Protein AF-A0A7S4KL50-F1 (afdb_monomer)

pLDDT: mean 73.8, std 20.54, range [37.09, 96.19]

Mean predicted aligned error: 11.99 Å

Solvent-accessible surface area (backbone atoms only — not comparable to full-atom values): 11291 Å² total; per-residue (Å²): 140,84,85,82,84,79,82,80,79,82,60,73,79,87,88,62,84,65,70,69,76,80,50,55,72,68,56,52,46,49,53,50,24,32,45,45,50,16,69,29,60,77,88,48,44,59,79,66,46,69,62,84,66,69,63,74,80,66,63,75,88,78,78,95,65,80,81,63,58,73,82,71,91,57,101,67,86,67,78,63,89,82,60,76,70,36,70,36,45,60,69,57,35,50,54,45,32,66,45,70,50,78,79,68,82,80,66,80,84,74,68,69,68,63,54,52,53,53,49,49,55,52,50,52,53,46,52,55,49,34,38,74,70,50,47,31,44,73,72,53,91,54,97,74,52,29,33,33,53,40,70,44,74,67,59,51,49,56,48,25,60,75,71,71,45,73,62,80,58,59,55,67,50,83,90,77,113

Secondary structure (DSSP, 8-state):
---------------SS-GGGGS-HHHHHHHHHHHHHHHS-GGGHHHHH--SSHHHHH--SS-----PSP---S------TT-PPPPEEHHHHHHHHHHHSPPGGGS--S-HHHHHHHHHHHHHHHHHHHHHTTSEEE---SSS-EEEE---HHHHHHHHHHTT--GGGTS--GGG-

Radius of gyration: 17.69 Å; Cα contacts (8 Å, |Δi|>4): 153; chains: 1; bounding box: 47×59×40 Å

Nearest PDB structures (foldseek):
  7tjj-assembly1_E  TM=6.934E-01  e=6.616E-06  Saccharomyces cerevisiae
  7tji-assembly1_E  TM=6.977E-01  e=1.340E-05  Saccharomyces cerevisiae
  3m8e-assembly1_A  TM=5.388E-01  e=5.890E+00  Bacillus thuringiensis serovar israelensis

InterPro domains:
  IPR020796 Origin recognition complex, subunit 5 [PTHR12705] (7-173)
  IPR047088 Origin recognition complex subunit 5, C-terminal [PF14630] (23-171)

Organism: NCBI:txid180227

Sequence (177 aa):
SSSSSSSSSSSLSSSSSPAYRNLPYYSKFLIISAYLAAYNPAKSDSKYFASSYDDAVVATKKNKKRKRPPVAGGKRSYSVHGRNPQPFSIGRLMSIFWSIIPDQSEREGESEEEENLLNCFVLWTQIKTLERLQFLHRANRDSFPLYRCNVDNEFVRNLSQNVGFPLMNYLYREDDQ

Structure (mmCIF, N/CA/C/O backbone):
data_AF-A0A7S4KL50-F1
#
_entry.id   AF-A0A7S4KL50-F1
#
loop_
_atom_site.group_PDB
_atom_site.id
_atom_site.type_symbol
_atom_site.label_atom_id
_atom_site.label_alt_id
_atom_site.label_comp_id
_atom_site.label_asym_id
_atom_site.label_entity_id
_atom_site.label_seq_id
_atom_site.pdbx_PDB_ins_code
_atom_site.Cartn_x
_atom_site.Cartn_y
_atom_site.Cartn_z
_atom_site.occupancy
_atom_site.B_iso_or_equiv
_atom_site.auth_seq_id
_atom_site.auth_comp_id
_atom_site.auth_asym_id
_atom_site.auth_atom_id
_atom_site.pdbx_PDB_model_num
ATOM 1 N N . SER A 1 1 ? 23.844 -31.830 -5.951 1.00 37.09 1 SER A N 1
ATOM 2 C CA . SER A 1 1 ? 23.503 -31.156 -4.682 1.00 37.09 1 SER A CA 1
ATOM 3 C C . SER A 1 1 ? 22.929 -29.793 -5.018 1.00 37.09 1 SER A C 1
ATOM 5 O O . SER A 1 1 ? 23.674 -28.870 -5.311 1.00 37.09 1 SER A O 1
ATOM 7 N N . SER A 1 2 ? 21.601 -29.695 -5.070 1.00 37.38 2 SER A N 1
ATOM 8 C CA . SER A 1 2 ? 20.886 -28.479 -5.473 1.00 37.38 2 SER A CA 1
ATOM 9 C C . SER A 1 2 ? 20.147 -27.952 -4.249 1.00 37.38 2 SER A C 1
ATOM 11 O O . SER A 1 2 ? 19.081 -28.451 -3.902 1.00 37.38 2 SER A O 1
ATOM 13 N N . SER A 1 3 ? 20.767 -27.017 -3.536 1.00 37.66 3 SER A N 1
ATOM 14 C CA . SER A 1 3 ? 20.235 -26.460 -2.293 1.00 37.66 3 SER A CA 1
ATOM 15 C C . SER A 1 3 ? 19.224 -25.357 -2.610 1.00 37.66 3 SER A C 1
ATOM 17 O O . SER A 1 3 ? 19.603 -24.252 -2.989 1.00 37.66 3 SER A O 1
ATOM 19 N N . SER A 1 4 ? 17.934 -25.656 -2.468 1.00 39.22 4 SER A N 1
ATOM 20 C CA . SER A 1 4 ? 16.853 -24.669 -2.514 1.00 39.22 4 SER A CA 1
ATOM 21 C C . SER A 1 4 ? 16.786 -23.930 -1.176 1.00 39.22 4 SER A C 1
ATOM 23 O O . SER A 1 4 ? 16.350 -24.486 -0.172 1.00 39.22 4 SER A O 1
ATOM 25 N N . SER A 1 5 ? 17.242 -22.680 -1.141 1.00 38.25 5 SER A N 1
ATOM 26 C CA . SER A 1 5 ? 17.130 -21.796 0.020 1.00 38.25 5 SER A CA 1
ATOM 27 C C . SER A 1 5 ? 15.724 -21.193 0.098 1.00 38.25 5 SER A C 1
ATOM 29 O O . SER A 1 5 ? 15.390 -20.221 -0.577 1.00 38.25 5 SER A O 1
ATOM 31 N N . SER A 1 6 ? 14.875 -21.787 0.934 1.00 38.31 6 SER A N 1
ATOM 32 C CA . SER A 1 6 ? 13.585 -21.232 1.343 1.00 38.31 6 SER A CA 1
ATOM 33 C C . SER A 1 6 ? 13.800 -20.101 2.353 1.00 38.31 6 SER A C 1
ATOM 35 O O . SER A 1 6 ? 14.086 -20.345 3.525 1.00 38.31 6 SER A O 1
ATOM 37 N N . SER A 1 7 ? 13.681 -18.856 1.893 1.00 40.25 7 SER A N 1
ATOM 38 C CA . SER A 1 7 ? 13.720 -17.659 2.738 1.00 40.25 7 SER A CA 1
ATOM 39 C C . SER A 1 7 ? 12.412 -17.521 3.520 1.00 40.25 7 SER A C 1
ATOM 41 O O . SER A 1 7 ? 11.417 -17.015 3.001 1.00 40.25 7 SER A O 1
ATOM 43 N N . SER A 1 8 ? 12.405 -17.978 4.769 1.00 42.06 8 SER A N 1
ATOM 44 C CA . SER A 1 8 ? 11.303 -17.783 5.712 1.00 42.06 8 SER A CA 1
ATOM 45 C C . SER A 1 8 ? 11.210 -16.302 6.097 1.00 42.06 8 SER A C 1
ATOM 47 O O . SER A 1 8 ? 12.037 -15.807 6.860 1.00 42.06 8 SER A O 1
ATOM 49 N N . SER A 1 9 ? 10.231 -15.569 5.557 1.00 50.44 9 SER A N 1
ATOM 50 C CA . SER A 1 9 ? 9.946 -14.197 5.992 1.00 50.44 9 SER A CA 1
ATOM 51 C C . SER A 1 9 ? 9.223 -14.237 7.337 1.00 50.44 9 SER A C 1
ATOM 53 O O . SER A 1 9 ? 8.061 -14.634 7.408 1.00 50.44 9 SER A O 1
ATOM 55 N N . SER A 1 10 ? 9.912 -13.855 8.409 1.00 53.62 10 SER A N 1
ATOM 56 C CA . SER A 1 10 ? 9.308 -13.672 9.726 1.00 53.62 10 SER A CA 1
ATOM 57 C C . SER A 1 10 ? 8.414 -12.431 9.712 1.00 53.62 10 SER A C 1
ATOM 59 O O . SER A 1 10 ? 8.915 -11.302 9.738 1.00 53.62 10 SER A O 1
ATOM 61 N N . SER A 1 11 ? 7.100 -12.637 9.659 1.00 58.06 11 SER A N 1
ATOM 62 C CA . SER A 1 11 ? 6.138 -11.562 9.882 1.00 58.06 11 SER A CA 1
ATOM 63 C C . SER A 1 11 ? 6.188 -11.076 11.333 1.00 58.06 11 SER A C 1
ATOM 65 O O . SER A 1 11 ? 6.418 -11.849 12.266 1.00 58.06 11 SER A O 1
ATOM 67 N N . LEU A 1 12 ? 5.986 -9.775 11.528 1.00 61.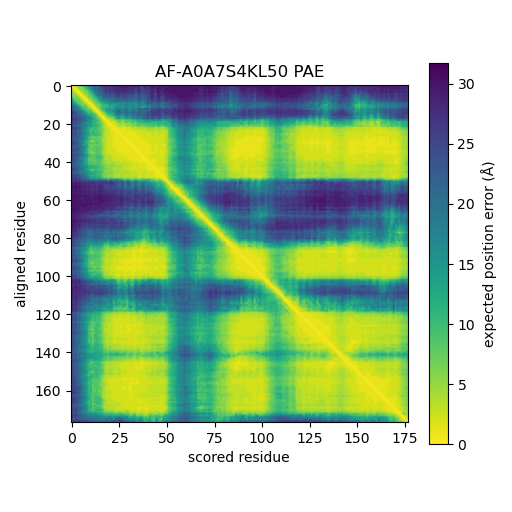16 12 LEU A N 1
ATOM 68 C CA . LEU A 1 12 ? 5.996 -9.137 12.844 1.00 61.16 12 LEU A CA 1
ATOM 69 C C . LEU A 1 12 ? 4.708 -9.468 13.630 1.00 61.16 12 LEU A C 1
ATOM 71 O O . LEU A 1 12 ? 3.715 -8.748 13.534 1.00 61.16 12 LEU A O 1
ATOM 75 N N . SER A 1 13 ? 4.759 -10.524 14.449 1.00 52.88 13 SER A N 1
ATOM 76 C CA . SER A 1 13 ? 3.723 -10.879 15.436 1.00 52.88 13 SER A CA 1
ATOM 77 C C . SER A 1 13 ? 3.761 -9.952 16.665 1.00 52.88 13 SER A C 1
ATOM 79 O O . SER A 1 13 ? 4.826 -9.661 17.209 1.00 52.88 13 SER A O 1
ATOM 81 N N . SER A 1 14 ? 2.589 -9.487 17.114 1.00 46.81 14 SER A N 1
ATOM 82 C CA . SER A 1 14 ? 2.403 -8.415 18.107 1.00 46.81 14 SER A CA 1
ATOM 83 C C . SER A 1 14 ? 2.287 -8.931 19.550 1.00 46.81 14 SER A C 1
ATOM 85 O O . SER A 1 14 ? 1.339 -9.642 19.866 1.00 46.81 14 SER A O 1
ATOM 87 N N . SER A 1 15 ? 3.189 -8.499 20.446 1.00 44.84 15 SER A N 1
ATOM 88 C CA . SER A 1 15 ? 3.088 -8.782 21.898 1.00 44.84 15 SER A CA 1
ATOM 89 C C . SER A 1 15 ? 3.393 -7.590 22.823 1.00 44.84 15 SER A C 1
ATOM 91 O O . SER A 1 15 ? 3.522 -7.758 24.030 1.00 44.84 15 SER A O 1
ATOM 93 N N . SER A 1 16 ? 3.501 -6.365 22.313 1.00 45.22 16 SER A N 1
ATOM 94 C CA . SER A 1 16 ? 3.639 -5.153 23.136 1.00 45.22 16 SER A CA 1
ATOM 95 C C . SER A 1 16 ? 2.859 -4.007 22.496 1.00 45.22 16 SER A C 1
ATOM 97 O O . SER A 1 16 ? 2.532 -4.094 21.310 1.00 45.22 16 SER A O 1
ATOM 99 N N . SER A 1 17 ? 2.484 -2.995 23.299 1.00 53.88 17 SER A N 1
ATOM 100 C CA . SER A 1 17 ? 1.623 -1.855 22.922 1.00 53.88 17 SER A CA 1
ATOM 101 C C . SER A 1 17 ? 1.735 -1.527 21.432 1.00 53.88 17 SER A C 1
ATOM 103 O O . SER A 1 17 ? 2.849 -1.294 20.959 1.00 53.88 17 SER A O 1
ATOM 105 N N . PRO A 1 18 ? 0.629 -1.565 20.672 1.00 64.50 18 PRO A N 1
ATOM 106 C CA . PRO A 1 18 ? 0.726 -1.728 19.239 1.00 64.50 18 PRO A CA 1
ATOM 107 C C . PRO A 1 18 ? 1.536 -0.595 18.617 1.00 64.50 18 PRO A C 1
ATOM 109 O O . PRO A 1 18 ? 1.097 0.559 18.606 1.00 64.50 18 PRO A O 1
ATOM 112 N N . ALA A 1 19 ? 2.709 -0.942 18.077 1.00 72.38 19 ALA A N 1
ATOM 113 C CA . ALA A 1 19 ? 3.660 -0.011 17.470 1.00 72.38 19 ALA A CA 1
ATOM 114 C C . ALA A 1 19 ? 2.997 0.919 16.437 1.00 72.38 19 ALA A C 1
ATOM 116 O O . ALA A 1 19 ? 3.434 2.050 16.236 1.00 72.38 19 ALA A O 1
ATOM 117 N N . TYR A 1 20 ? 1.879 0.479 15.848 1.00 75.69 20 TYR A N 1
ATOM 118 C CA . TYR A 1 20 ? 1.080 1.259 14.917 1.00 75.69 20 TYR A CA 1
ATOM 119 C C . TYR A 1 20 ? 0.472 2.547 15.494 1.00 75.69 20 TYR A C 1
ATOM 121 O O . TYR A 1 20 ? 0.203 3.468 14.725 1.00 75.69 20 TYR A O 1
ATOM 129 N N . ARG A 1 21 ? 0.238 2.658 16.813 1.00 80.19 21 ARG A N 1
ATOM 130 C CA . ARG A 1 21 ? -0.370 3.871 17.401 1.00 80.19 21 ARG A CA 1
ATOM 131 C C . ARG A 1 21 ? 0.533 5.091 17.248 1.00 80.19 21 ARG A C 1
ATOM 133 O O . ARG A 1 21 ? 0.024 6.168 16.948 1.00 80.19 21 ARG A O 1
ATOM 140 N N . ASN A 1 22 ? 1.841 4.885 17.383 1.00 85.31 22 ASN A N 1
ATOM 141 C CA . ASN A 1 22 ? 2.861 5.935 17.367 1.00 85.31 22 ASN A CA 1
ATOM 142 C C . ASN A 1 22 ? 3.342 6.292 15.952 1.00 85.31 22 ASN A C 1
ATOM 144 O O . ASN A 1 22 ? 4.168 7.187 15.795 1.00 85.31 22 ASN A O 1
ATOM 148 N N . LEU A 1 23 ? 2.862 5.594 14.916 1.00 89.31 23 LEU A N 1
ATOM 149 C CA . LEU A 1 23 ? 3.249 5.897 13.540 1.00 89.31 23 LEU A CA 1
ATOM 150 C C . LEU A 1 23 ? 2.648 7.238 13.079 1.00 89.31 23 LEU A C 1
ATOM 152 O O . LEU A 1 23 ? 1.510 7.549 13.438 1.00 89.31 23 LEU A O 1
ATOM 156 N N . PRO A 1 24 ? 3.351 8.009 12.232 1.00 91.06 24 PRO A N 1
ATOM 157 C CA . PRO A 1 24 ? 2.783 9.186 11.582 1.00 91.06 24 PRO A CA 1
ATOM 158 C C . PRO A 1 24 ? 1.563 8.841 10.720 1.00 91.06 24 PRO A C 1
ATOM 160 O O . PRO A 1 24 ? 1.471 7.742 10.171 1.00 91.06 24 PRO A O 1
ATOM 163 N N . TYR A 1 25 ? 0.649 9.798 10.545 1.00 88.69 25 TYR A N 1
ATOM 164 C CA . TYR A 1 25 ? -0.607 9.600 9.810 1.00 88.69 25 TYR A CA 1
ATOM 165 C C . TYR A 1 25 ? -0.400 9.018 8.399 1.00 88.69 25 TYR A C 1
ATOM 167 O O . TYR A 1 25 ? -0.944 7.961 8.084 1.00 88.69 25 TYR A O 1
ATOM 175 N N . TYR A 1 26 ? 0.455 9.634 7.577 1.00 90.88 26 TYR A N 1
ATOM 176 C CA . TYR A 1 26 ? 0.749 9.130 6.229 1.00 90.88 26 TYR A CA 1
ATOM 177 C C . TYR A 1 26 ? 1.454 7.774 6.240 1.00 90.88 26 TYR A C 1
ATOM 179 O O . TYR A 1 26 ? 1.173 6.936 5.389 1.00 90.88 26 TYR A O 1
ATOM 187 N N . SER A 1 27 ? 2.276 7.487 7.251 1.00 93.50 27 SER A N 1
ATOM 188 C CA . SER A 1 27 ? 2.928 6.182 7.382 1.00 93.50 27 SER A CA 1
ATOM 189 C C . SER A 1 27 ? 1.912 5.060 7.609 1.00 93.50 27 SER A C 1
ATOM 191 O O . SER A 1 27 ? 2.065 3.974 7.053 1.00 93.50 27 SER A O 1
ATOM 193 N N . LYS A 1 28 ? 0.826 5.329 8.349 1.00 93.25 28 LYS A N 1
ATOM 194 C CA . LYS A 1 28 ? -0.288 4.381 8.513 1.00 93.25 28 LYS A CA 1
ATOM 195 C C . LYS A 1 28 ? -0.955 4.067 7.170 1.00 93.25 28 LYS A C 1
ATOM 197 O O . LYS A 1 28 ? -1.137 2.899 6.832 1.00 93.25 28 LYS A O 1
ATOM 202 N N . PHE A 1 29 ? -1.260 5.095 6.378 1.00 94.00 29 PHE A N 1
ATOM 203 C CA . PHE A 1 29 ? -1.857 4.926 5.049 1.00 94.00 29 PHE A CA 1
ATOM 204 C C . PHE A 1 29 ? -0.904 4.274 4.041 1.00 94.00 29 PHE A C 1
ATOM 206 O O . PHE A 1 29 ? -1.353 3.467 3.230 1.00 94.00 29 PHE A O 1
ATOM 213 N N . LEU A 1 30 ? 0.403 4.538 4.116 1.00 95.38 30 LEU A N 1
ATOM 214 C CA . LEU A 1 30 ? 1.413 3.859 3.299 1.00 95.38 30 LEU A CA 1
ATOM 215 C C . LEU A 1 30 ? 1.447 2.355 3.582 1.00 95.38 30 LEU A C 1
ATOM 217 O O . LEU A 1 30 ? 1.469 1.563 2.643 1.00 95.38 30 LEU A O 1
ATOM 221 N N . ILE A 1 31 ? 1.386 1.945 4.854 1.00 95.44 31 ILE A N 1
ATOM 222 C CA . ILE A 1 31 ? 1.330 0.522 5.223 1.00 95.44 31 ILE A CA 1
ATOM 223 C C . ILE A 1 31 ? 0.036 -0.125 4.714 1.00 95.44 31 ILE A C 1
ATOM 225 O O . ILE A 1 31 ? 0.083 -1.207 4.132 1.00 95.44 31 ILE A O 1
ATOM 229 N N . ILE A 1 32 ? -1.113 0.537 4.885 1.00 95.31 32 ILE A N 1
ATOM 230 C CA . ILE A 1 32 ? -2.403 0.043 4.373 1.00 95.31 32 ILE A CA 1
ATOM 231 C C . ILE A 1 32 ? -2.353 -0.112 2.845 1.00 95.31 32 ILE A C 1
ATOM 233 O O . ILE A 1 32 ? -2.754 -1.146 2.315 1.00 95.31 32 ILE A O 1
ATOM 237 N N . SER A 1 33 ? -1.812 0.881 2.139 1.00 95.81 33 SER A N 1
ATOM 238 C CA . SER A 1 33 ? -1.668 0.862 0.678 1.00 95.81 33 SER A CA 1
ATOM 239 C C . SER A 1 33 ? -0.743 -0.258 0.215 1.00 95.81 33 SER A C 1
ATOM 241 O O . SER A 1 33 ? -1.054 -0.962 -0.740 1.00 95.81 33 SER A O 1
ATOM 243 N N . ALA A 1 34 ? 0.371 -0.467 0.918 1.00 96.19 34 ALA A N 1
ATOM 244 C CA . ALA A 1 34 ? 1.310 -1.547 0.642 1.00 96.19 34 ALA A CA 1
ATOM 245 C C . ALA A 1 34 ? 0.682 -2.926 0.847 1.00 96.19 34 ALA A C 1
ATOM 247 O O . ALA A 1 34 ? 0.916 -3.834 0.051 1.00 96.19 34 ALA A O 1
ATOM 248 N N . TYR A 1 35 ? -0.140 -3.076 1.886 1.00 95.50 35 TYR A N 1
ATOM 249 C CA . TYR A 1 35 ? -0.897 -4.297 2.117 1.00 95.50 35 TYR A CA 1
ATOM 250 C C . TYR A 1 35 ? -1.869 -4.553 0.958 1.00 95.50 35 TYR A C 1
ATOM 252 O O . TYR A 1 35 ? -1.835 -5.613 0.339 1.00 95.50 35 TYR A O 1
ATOM 260 N N . LEU A 1 36 ? -2.676 -3.557 0.584 1.00 94.50 36 LEU A N 1
ATOM 261 C CA . LEU A 1 36 ? -3.589 -3.665 -0.557 1.00 94.50 36 LEU A CA 1
ATOM 262 C C . LEU A 1 36 ? -2.846 -4.002 -1.858 1.00 94.50 36 LEU A C 1
ATOM 264 O O . LEU A 1 36 ? -3.262 -4.905 -2.576 1.00 94.50 36 LEU A O 1
ATOM 268 N N . ALA A 1 37 ? -1.712 -3.355 -2.131 1.00 95.00 37 ALA A N 1
ATOM 269 C CA . ALA A 1 37 ? -0.888 -3.638 -3.304 1.00 95.00 37 ALA A CA 1
ATOM 270 C C . ALA A 1 37 ? -0.361 -5.084 -3.318 1.00 95.00 37 ALA A C 1
ATOM 272 O O . ALA A 1 37 ? -0.322 -5.720 -4.373 1.00 95.00 37 ALA A O 1
ATOM 273 N N . ALA A 1 38 ? 0.038 -5.618 -2.163 1.00 93.81 38 ALA A N 1
ATOM 274 C CA . ALA A 1 38 ? 0.599 -6.961 -2.070 1.00 93.81 38 ALA A CA 1
ATOM 275 C C . ALA A 1 38 ? -0.453 -8.065 -2.256 1.00 93.81 38 ALA A C 1
ATOM 277 O O . ALA A 1 38 ? -0.164 -9.092 -2.875 1.00 93.81 38 ALA A O 1
ATOM 278 N N . TYR A 1 39 ? -1.666 -7.868 -1.734 1.00 92.00 39 TYR A N 1
ATOM 279 C CA . TYR A 1 39 ? -2.715 -8.892 -1.753 1.00 92.00 39 TYR A CA 1
ATOM 280 C C . TYR A 1 39 ? -3.678 -8.757 -2.941 1.00 92.00 39 TYR A C 1
ATOM 282 O O . TYR A 1 39 ? -4.190 -9.768 -3.429 1.00 92.00 39 TYR A O 1
ATOM 290 N N . ASN A 1 40 ? -3.867 -7.552 -3.482 1.00 91.88 40 ASN A N 1
ATOM 291 C CA . ASN A 1 40 ? -4.693 -7.350 -4.669 1.00 91.88 40 ASN A CA 1
ATOM 292 C C . ASN A 1 40 ? -3.881 -7.591 -5.953 1.00 91.88 40 ASN A C 1
ATOM 294 O O . ASN A 1 40 ? -2.735 -7.148 -6.061 1.00 91.88 40 ASN A O 1
ATOM 298 N N . PRO A 1 41 ? -4.449 -8.245 -6.982 1.00 91.00 41 PRO A N 1
ATOM 299 C CA . PRO A 1 41 ? -3.818 -8.311 -8.297 1.00 91.00 41 PRO A CA 1
ATOM 300 C C . PRO A 1 41 ? -3.796 -6.926 -8.954 1.00 91.00 41 PRO A C 1
ATOM 302 O O . PRO A 1 41 ? -4.789 -6.206 -8.881 1.00 91.00 41 PRO A O 1
ATOM 305 N N . ALA A 1 42 ? -2.723 -6.592 -9.677 1.00 90.50 42 ALA A N 1
ATOM 306 C CA . ALA A 1 42 ? -2.590 -5.294 -10.353 1.00 90.50 42 ALA A CA 1
ATOM 307 C C . ALA A 1 42 ? -3.754 -4.989 -11.317 1.00 90.50 42 ALA A C 1
ATOM 309 O O . ALA A 1 42 ? -4.234 -3.862 -11.372 1.00 90.50 42 ALA A O 1
ATOM 310 N N . LYS A 1 43 ? -4.300 -6.011 -11.999 1.00 88.75 43 LYS A N 1
ATOM 311 C CA . LYS A 1 43 ? -5.485 -5.870 -12.871 1.00 88.75 43 LYS A CA 1
ATOM 312 C C . LYS A 1 43 ? -6.734 -5.345 -12.154 1.00 88.75 43 LYS A C 1
ATOM 314 O O . LYS A 1 43 ? -7.621 -4.797 -12.795 1.00 88.75 43 LYS A O 1
ATOM 319 N N . SER A 1 44 ? -6.822 -5.530 -10.837 1.00 88.56 44 SER A N 1
ATOM 320 C CA . SER A 1 44 ? -7.975 -5.085 -10.056 1.00 88.56 44 SER A CA 1
ATOM 321 C C . SER A 1 44 ? -7.871 -3.639 -9.587 1.00 88.56 44 SER A C 1
ATOM 323 O O . SER A 1 44 ? -8.871 -3.094 -9.129 1.00 88.56 44 SER A O 1
ATOM 325 N N . ASP A 1 45 ? -6.706 -2.998 -9.723 1.00 89.75 45 ASP A N 1
ATOM 326 C CA . ASP A 1 45 ? -6.489 -1.670 -9.155 1.00 89.75 45 ASP A CA 1
ATOM 327 C C . ASP A 1 45 ? -7.485 -0.647 -9.712 1.00 89.75 45 ASP A C 1
ATOM 329 O O . ASP A 1 45 ? -8.052 0.129 -8.954 1.00 89.75 45 ASP A O 1
ATOM 333 N N . SER A 1 46 ? -7.798 -0.710 -11.010 1.00 86.31 46 SER A N 1
ATOM 334 C CA . SER A 1 46 ? -8.822 0.149 -11.616 1.00 86.31 46 SER A CA 1
ATOM 335 C C . SER A 1 46 ? -10.204 -0.055 -10.974 1.00 86.31 46 SER A C 1
ATOM 337 O O . SER A 1 46 ? -10.903 0.904 -10.685 1.00 86.31 46 SER A O 1
ATOM 339 N N . LYS A 1 47 ? -10.596 -1.283 -10.626 1.00 85.31 47 LYS A N 1
ATOM 340 C CA . LYS A 1 47 ? -11.909 -1.542 -10.011 1.00 85.31 47 LYS A CA 1
ATOM 341 C C . LYS A 1 47 ? -12.034 -0.948 -8.603 1.00 85.31 47 LYS A C 1
ATOM 343 O O . LYS A 1 47 ? -13.100 -0.449 -8.248 1.00 85.31 47 LYS A O 1
ATOM 348 N N . TYR A 1 48 ? -10.975 -1.031 -7.796 1.00 84.50 48 TYR A N 1
ATOM 349 C CA . TYR A 1 48 ? -11.008 -0.612 -6.385 1.00 84.50 48 TYR A CA 1
ATOM 350 C C . TYR A 1 48 ? -10.501 0.815 -6.151 1.00 84.50 48 TYR A C 1
ATOM 352 O O . TYR A 1 48 ? -10.863 1.424 -5.143 1.00 84.50 48 TYR A O 1
ATOM 360 N N . PHE A 1 49 ? -9.677 1.339 -7.061 1.00 86.00 49 PHE A N 1
ATOM 361 C CA . PHE A 1 49 ? -8.938 2.592 -6.896 1.00 86.00 49 PHE A CA 1
ATOM 362 C C . PHE A 1 49 ? -9.081 3.553 -8.086 1.00 86.00 49 PHE A C 1
ATOM 364 O O . PHE A 1 49 ? -8.478 4.624 -8.052 1.00 86.00 49 PHE A O 1
ATOM 371 N N . ALA A 1 50 ? -9.879 3.240 -9.122 1.00 70.44 50 ALA A N 1
ATOM 372 C CA . ALA A 1 50 ? -10.226 4.242 -10.133 1.00 70.44 50 ALA A CA 1
ATOM 373 C C . ALA A 1 50 ? -11.196 5.266 -9.541 1.00 70.44 50 ALA A C 1
ATOM 375 O O . ALA A 1 50 ? -12.413 5.106 -9.572 1.00 70.44 50 ALA A O 1
ATOM 376 N N . SER A 1 51 ? -10.627 6.320 -8.973 1.00 59.56 51 SER A N 1
ATOM 377 C CA . SER A 1 51 ? -11.219 7.650 -8.883 1.00 59.56 51 SER A CA 1
ATOM 378 C C . SER A 1 51 ? -10.123 8.603 -8.404 1.00 59.56 51 SER A C 1
ATOM 380 O O . SER A 1 51 ? -9.430 8.263 -7.442 1.00 59.56 51 SER A O 1
ATOM 382 N N . SER A 1 52 ? -10.036 9.793 -9.022 1.00 50.97 52 SER A N 1
ATOM 383 C CA . SER A 1 52 ? -9.302 11.017 -8.593 1.00 50.97 52 SER A CA 1
ATOM 384 C C . SER A 1 52 ? -8.104 11.499 -9.446 1.00 50.97 52 SER A C 1
ATOM 386 O O . SER A 1 52 ? -7.111 11.946 -8.886 1.00 50.97 52 SER A O 1
ATOM 388 N N . TYR A 1 53 ? -8.190 11.497 -10.784 1.00 41.97 53 TYR A N 1
ATOM 389 C CA . TYR A 1 53 ? -7.455 12.517 -11.568 1.00 41.97 53 TYR A CA 1
ATOM 390 C C . TYR A 1 53 ? -8.281 13.030 -12.761 1.00 41.97 53 TYR A C 1
ATOM 392 O O . TYR A 1 53 ? -8.470 14.231 -12.897 1.00 41.97 53 TYR A O 1
ATOM 400 N N . ASP A 1 54 ? -8.897 12.138 -13.546 1.00 38.47 54 ASP A N 1
ATOM 401 C CA . ASP A 1 54 ? -9.677 12.528 -14.741 1.00 38.47 54 ASP A CA 1
ATOM 402 C C . ASP A 1 54 ? -11.072 13.114 -14.410 1.00 38.47 54 ASP A C 1
ATOM 404 O O . ASP A 1 54 ? -11.524 14.098 -14.996 1.00 38.47 54 ASP A O 1
ATOM 408 N N . ASP A 1 55 ? -11.732 12.599 -13.365 1.00 40.81 55 ASP A N 1
ATOM 409 C CA . ASP A 1 55 ? -13.033 13.127 -12.916 1.00 40.81 55 ASP A CA 1
ATOM 410 C C . ASP A 1 55 ? -12.951 14.578 -12.393 1.00 40.81 55 ASP A C 1
ATOM 412 O O . ASP A 1 55 ? -13.978 15.246 -12.290 1.00 40.81 55 ASP A O 1
ATOM 416 N N . ALA A 1 56 ? -11.758 15.091 -12.064 1.00 42.28 56 ALA A N 1
ATOM 417 C CA . ALA A 1 56 ? -11.578 16.476 -11.625 1.00 42.28 56 ALA A CA 1
ATOM 418 C C . ALA A 1 56 ? -11.622 17.477 -12.794 1.00 42.28 56 ALA A C 1
ATOM 420 O O . ALA A 1 56 ? -12.048 18.614 -12.601 1.00 42.28 56 ALA A O 1
ATOM 421 N N . VAL A 1 57 ? -11.249 17.052 -14.007 1.00 42.38 57 VAL A N 1
ATOM 422 C CA . VAL A 1 57 ? -11.220 17.920 -15.197 1.00 42.38 57 VAL A CA 1
ATOM 423 C C . VAL A 1 57 ? -12.579 17.938 -15.915 1.00 42.38 57 VAL A C 1
ATOM 425 O O . VAL A 1 57 ? -12.923 18.927 -16.560 1.00 42.38 57 VAL A O 1
ATOM 428 N N . VAL A 1 58 ? -13.404 16.892 -15.756 1.00 41.78 58 VAL A N 1
ATOM 429 C CA . VAL A 1 58 ? -14.690 16.755 -16.476 1.00 41.78 58 VAL A CA 1
ATOM 430 C C . VAL A 1 58 ? -15.934 16.975 -15.593 1.00 41.78 58 VAL A C 1
ATOM 432 O O . VAL A 1 58 ? -17.021 17.229 -16.117 1.00 41.78 58 VAL A O 1
ATOM 435 N N . ALA A 1 59 ? -15.831 16.966 -14.257 1.00 39.66 59 ALA A N 1
ATOM 436 C CA . ALA A 1 59 ? -16.996 17.117 -13.375 1.00 39.66 59 ALA A CA 1
ATOM 437 C C . ALA A 1 59 ? -17.458 18.576 -13.196 1.00 39.66 59 ALA A C 1
ATOM 439 O O . ALA A 1 59 ? -17.450 19.150 -12.104 1.00 39.66 59 ALA A O 1
ATOM 440 N N . THR A 1 60 ? -17.994 19.158 -14.267 1.00 39.94 60 THR A N 1
ATOM 441 C CA . THR A 1 60 ? -18.956 20.254 -14.143 1.00 39.94 60 THR A CA 1
ATOM 442 C C . THR A 1 60 ? -20.185 19.757 -13.375 1.00 39.94 60 THR A C 1
ATOM 444 O O . THR A 1 60 ? -20.975 18.951 -13.853 1.00 39.94 60 THR A O 1
ATOM 447 N N . LYS A 1 61 ? -20.330 20.243 -12.136 1.00 45.97 61 LYS A N 1
ATOM 448 C CA . LYS A 1 61 ? -21.587 20.364 -11.375 1.00 45.97 61 LYS A CA 1
ATOM 449 C C . LYS A 1 61 ? -22.623 19.250 -11.612 1.00 45.97 61 LYS A C 1
ATOM 451 O O . LYS A 1 61 ? -23.681 19.519 -12.174 1.00 45.97 61 LYS A O 1
ATOM 456 N N . LYS A 1 62 ? -22.394 18.040 -11.089 1.00 42.06 62 LYS A N 1
ATOM 457 C CA . LYS A 1 62 ? -23.465 17.197 -10.513 1.00 42.06 62 LYS A CA 1
ATOM 458 C C . LYS A 1 62 ? -22.893 15.941 -9.849 1.00 42.06 62 LYS A C 1
ATOM 460 O O . LYS A 1 62 ? -22.359 15.057 -10.500 1.00 42.06 62 LYS A O 1
ATOM 465 N N . ASN A 1 63 ? -23.139 15.844 -8.542 1.00 42.16 63 ASN A N 1
ATOM 466 C CA . ASN A 1 63 ? -23.123 14.611 -7.749 1.00 42.16 63 ASN A CA 1
ATOM 467 C C . ASN A 1 63 ? -21.740 14.027 -7.367 1.00 42.16 63 ASN A C 1
ATOM 469 O O . ASN A 1 63 ? -21.430 12.874 -7.661 1.00 42.16 63 ASN A O 1
ATOM 473 N N . LYS A 1 64 ? -20.944 14.784 -6.590 1.00 43.97 64 LYS A N 1
ATOM 474 C CA . LYS A 1 64 ? -19.737 14.301 -5.877 1.00 43.97 64 LYS A CA 1
ATOM 475 C C . LYS A 1 64 ? -20.127 13.395 -4.693 1.00 43.97 64 LYS A C 1
ATOM 477 O O . LYS A 1 64 ? -19.860 13.694 -3.536 1.00 43.97 64 LYS A O 1
ATOM 482 N N . LYS A 1 65 ? -20.781 12.261 -4.958 1.00 43.41 65 LYS A N 1
ATOM 483 C CA . LYS A 1 65 ? -20.750 11.113 -4.041 1.00 43.41 65 LYS A CA 1
ATOM 484 C C . LYS A 1 65 ? -19.692 10.174 -4.584 1.00 43.41 65 LYS A C 1
ATOM 486 O O . LYS A 1 65 ? -19.964 9.434 -5.524 1.00 43.41 65 LYS A O 1
ATOM 491 N N . ARG A 1 66 ? -18.488 10.241 -3.996 1.00 52.72 66 ARG A N 1
ATOM 492 C CA . ARG A 1 66 ? -17.409 9.261 -4.200 1.00 52.72 66 ARG A CA 1
ATOM 493 C C . ARG A 1 66 ? -18.074 7.887 -4.215 1.00 52.72 66 ARG A C 1
ATOM 495 O O . ARG A 1 66 ? -18.628 7.484 -3.186 1.00 52.72 66 ARG A O 1
ATOM 502 N N . LYS A 1 67 ? -18.094 7.201 -5.363 1.00 45.72 67 LYS A N 1
ATOM 503 C CA . LYS A 1 67 ? -18.548 5.810 -5.432 1.00 45.72 67 LYS A CA 1
ATOM 504 C C . LYS A 1 67 ? -17.488 4.986 -4.712 1.00 45.72 67 LYS A C 1
ATOM 506 O O . LYS A 1 67 ? -16.614 4.393 -5.326 1.00 45.72 67 LYS A O 1
ATOM 511 N N . ARG A 1 68 ? -17.526 5.020 -3.376 1.00 51.84 68 ARG A N 1
ATOM 512 C CA . ARG A 1 68 ? -16.825 4.054 -2.539 1.00 51.84 68 ARG A CA 1
ATOM 513 C C . ARG A 1 68 ? -17.242 2.678 -3.062 1.00 51.84 68 ARG A C 1
ATOM 515 O O . ARG A 1 68 ? -18.431 2.523 -3.373 1.00 51.84 68 ARG A O 1
ATOM 522 N N . PRO A 1 69 ? -16.317 1.711 -3.182 1.00 53.28 69 PRO A N 1
ATOM 523 C CA . PRO A 1 69 ? -16.694 0.355 -3.549 1.00 53.28 69 PRO A CA 1
ATOM 524 C C . PRO A 1 69 ? -17.892 -0.064 -2.684 1.00 53.28 69 PRO A C 1
ATOM 526 O O . PRO A 1 69 ? -17.911 0.272 -1.491 1.00 53.28 69 PRO A O 1
ATOM 529 N N . PRO A 1 70 ? -18.936 -0.671 -3.283 1.00 46.00 70 PRO A N 1
ATOM 530 C CA . PRO A 1 70 ? -20.200 -0.907 -2.604 1.00 46.00 70 PRO A CA 1
ATOM 531 C C . PRO A 1 70 ? -19.925 -1.585 -1.265 1.00 46.00 70 PRO A C 1
ATOM 533 O O . PRO A 1 70 ? -19.241 -2.609 -1.216 1.00 46.00 70 PRO A O 1
ATOM 536 N N . VAL A 1 71 ? -20.428 -0.984 -0.179 1.00 46.97 71 VAL A N 1
ATOM 537 C CA . VAL A 1 71 ? -20.381 -1.569 1.164 1.00 46.97 71 VAL A CA 1
ATOM 538 C C . VAL A 1 71 ? -21.138 -2.886 1.083 1.00 46.97 71 VAL A C 1
ATOM 540 O O . VAL A 1 71 ? -22.364 -2.946 1.135 1.00 46.97 71 VAL A O 1
ATOM 543 N N . ALA A 1 72 ? -20.392 -3.957 0.869 1.00 48.41 72 ALA A N 1
ATOM 544 C CA . ALA A 1 72 ? -20.909 -5.301 0.819 1.00 48.41 72 ALA A CA 1
ATOM 545 C C . ALA A 1 72 ? -21.254 -5.721 2.252 1.00 48.41 72 ALA A C 1
ATOM 547 O O . ALA A 1 72 ? -20.447 -6.354 2.923 1.00 48.41 72 ALA A O 1
ATOM 548 N N . GLY A 1 73 ? -22.450 -5.355 2.717 1.00 40.22 73 GLY A N 1
ATOM 549 C CA . GLY A 1 73 ? -22.999 -5.669 4.042 1.00 40.22 73 GLY A CA 1
ATOM 550 C C . GLY A 1 73 ? -23.335 -7.148 4.274 1.00 40.22 73 GLY A C 1
ATOM 551 O O . GLY A 1 73 ? -24.327 -7.456 4.920 1.00 40.22 73 GLY A O 1
ATOM 552 N N . GLY A 1 74 ? -22.542 -8.075 3.737 1.00 43.47 74 GLY A N 1
ATOM 553 C CA . GLY A 1 74 ? -22.662 -9.505 4.012 1.00 43.47 74 GLY A CA 1
ATOM 554 C C . GLY A 1 74 ? -21.350 -10.040 4.566 1.00 43.47 74 GLY A C 1
ATOM 555 O O . GLY A 1 74 ? -20.289 -9.600 4.127 1.00 43.47 74 GLY A O 1
ATOM 556 N N . LYS A 1 75 ? -21.420 -10.996 5.501 1.00 45.50 75 LYS A N 1
ATOM 557 C CA . LYS A 1 75 ? -20.285 -11.806 5.977 1.00 45.50 75 LYS A CA 1
ATOM 558 C C . LYS A 1 75 ? -19.708 -12.604 4.798 1.00 45.50 75 LYS A C 1
ATOM 560 O O . LYS A 1 75 ? -20.012 -13.777 4.628 1.00 45.50 75 LYS A O 1
ATOM 565 N N . ARG A 1 76 ? -18.959 -11.944 3.919 1.00 49.88 76 ARG A N 1
ATOM 566 C CA . ARG A 1 76 ? -18.317 -12.547 2.751 1.00 49.88 76 ARG A CA 1
ATOM 567 C C . ARG A 1 76 ? -16.848 -12.758 3.080 1.00 49.88 76 ARG A C 1
ATOM 569 O O . ARG A 1 76 ? -16.171 -11.829 3.520 1.00 49.88 76 ARG A O 1
ATOM 576 N N . SER A 1 77 ? -16.406 -14.004 2.939 1.00 51.75 77 SER A N 1
ATOM 577 C CA . SER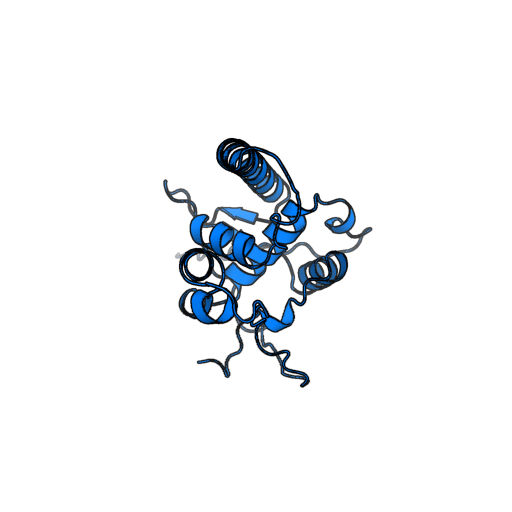 A 1 77 ? -15.058 -14.439 3.292 1.00 51.75 77 SER A CA 1
ATOM 578 C C . SER A 1 77 ? -14.056 -13.853 2.303 1.00 51.75 77 SER A C 1
ATOM 580 O O . SER A 1 77 ? -14.072 -14.180 1.122 1.00 51.75 77 SER A O 1
ATOM 582 N N . TYR A 1 78 ? -13.191 -12.963 2.776 1.00 56.28 78 TYR A N 1
ATOM 583 C CA . TYR A 1 78 ? -12.009 -12.539 2.038 1.00 56.28 78 TYR A CA 1
ATOM 584 C C . TYR A 1 78 ? -10.907 -13.560 2.344 1.00 56.28 78 TYR A C 1
ATOM 586 O O . TYR A 1 78 ? -10.277 -13.527 3.403 1.00 56.28 78 TYR A O 1
ATOM 594 N N . SER A 1 79 ? -10.703 -14.530 1.451 1.00 50.44 79 SER A N 1
ATOM 595 C CA . SER A 1 79 ? -9.642 -15.523 1.631 1.00 50.44 79 SER A CA 1
ATOM 596 C C . SER A 1 79 ? -8.282 -14.897 1.314 1.00 50.44 79 SER A C 1
ATOM 598 O O . SER A 1 79 ? -7.760 -14.978 0.210 1.00 50.44 79 SER A O 1
ATOM 600 N N . VAL A 1 80 ? -7.695 -14.233 2.309 1.00 55.59 80 VAL A N 1
ATOM 601 C CA . VAL A 1 80 ? -6.279 -13.825 2.279 1.00 55.59 80 VAL A CA 1
ATOM 602 C C . VAL A 1 80 ? -5.363 -15.035 2.535 1.00 55.59 80 VAL A C 1
ATOM 604 O O . VAL A 1 80 ? -4.192 -15.030 2.173 1.00 55.59 80 VAL A O 1
ATOM 607 N N . HIS A 1 81 ? -5.915 -16.104 3.117 1.00 55.88 81 HIS A N 1
ATOM 608 C CA . HIS A 1 81 ? -5.191 -17.248 3.679 1.00 55.88 81 HIS A CA 1
ATOM 609 C C . HIS A 1 81 ? -4.560 -18.194 2.642 1.00 55.88 81 HIS A C 1
ATOM 611 O O . HIS A 1 81 ? -3.826 -19.096 3.029 1.00 55.88 81 HIS A O 1
ATOM 617 N N . GLY A 1 82 ? -4.806 -17.989 1.344 1.00 60.25 82 GLY A N 1
ATOM 618 C CA . GLY A 1 82 ? -4.208 -18.789 0.267 1.00 60.25 82 GLY A CA 1
ATOM 619 C C . GLY A 1 82 ? -3.261 -18.021 -0.654 1.00 60.25 82 GLY A C 1
ATOM 620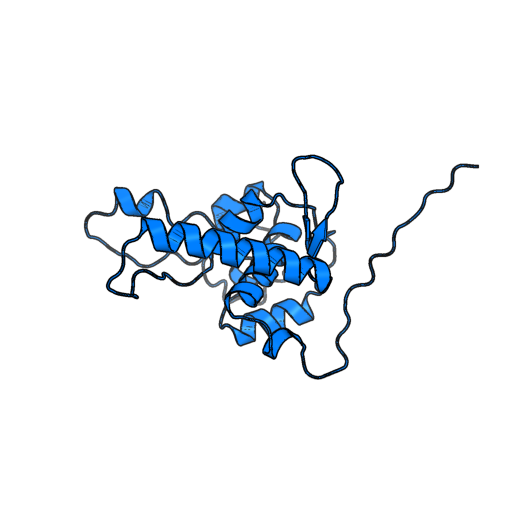 O O . GLY A 1 82 ? -2.697 -18.615 -1.570 1.00 60.25 82 GLY A O 1
ATOM 621 N N . ARG A 1 83 ? -3.092 -16.705 -0.462 1.00 66.25 83 ARG A N 1
ATOM 622 C CA . ARG A 1 83 ? -2.411 -15.861 -1.445 1.00 66.25 83 ARG A CA 1
ATOM 623 C C . ARG A 1 83 ? -1.117 -15.282 -0.902 1.00 66.25 83 ARG A C 1
ATOM 625 O O . ARG A 1 83 ? -1.114 -14.487 0.033 1.00 66.25 83 ARG A O 1
ATOM 632 N N . ASN A 1 84 ? -0.012 -15.631 -1.553 1.00 77.19 84 ASN A N 1
ATOM 633 C CA . ASN A 1 84 ? 1.282 -15.049 -1.235 1.00 77.19 84 ASN A CA 1
ATOM 634 C C . ASN A 1 84 ? 1.310 -13.553 -1.598 1.00 77.19 84 ASN A C 1
ATOM 636 O O . ASN A 1 84 ? 0.977 -13.208 -2.742 1.00 77.19 84 ASN A O 1
ATOM 640 N N . PRO A 1 85 ? 1.769 -12.685 -0.674 1.00 83.38 85 PRO A N 1
ATOM 641 C CA . PRO A 1 85 ? 1.990 -11.268 -0.939 1.00 83.38 85 PRO A CA 1
ATOM 642 C C . PRO A 1 85 ? 2.874 -11.088 -2.177 1.00 83.38 85 PRO A C 1
ATOM 644 O O . PRO A 1 85 ? 4.007 -11.577 -2.222 1.00 83.38 85 PRO A O 1
ATOM 647 N N . GLN A 1 86 ? 2.353 -10.401 -3.191 1.00 90.62 86 GLN A N 1
ATOM 64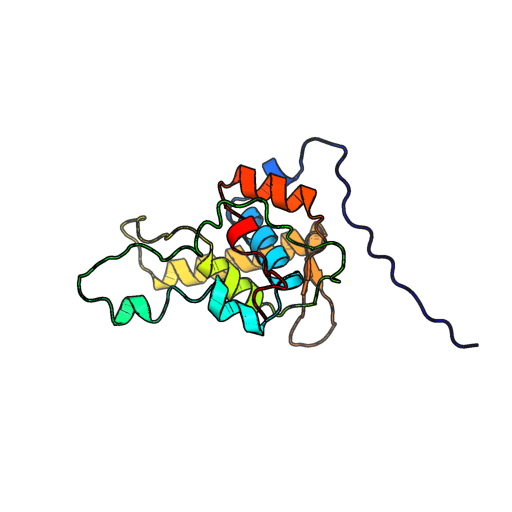8 C CA . GLN A 1 86 ? 3.079 -10.139 -4.428 1.00 90.62 86 GLN A CA 1
ATOM 649 C C . GLN A 1 86 ? 3.971 -8.904 -4.280 1.00 90.62 86 GLN A C 1
ATOM 651 O O . GLN A 1 86 ? 3.577 -7.934 -3.625 1.00 90.62 86 GLN A O 1
ATOM 656 N N . PRO A 1 87 ? 5.168 -8.902 -4.892 1.00 94.00 87 PRO A N 1
ATOM 657 C CA . PRO A 1 87 ? 5.958 -7.688 -4.987 1.00 94.00 87 PRO A CA 1
ATOM 658 C C . PRO A 1 87 ? 5.235 -6.648 -5.859 1.00 94.00 87 PRO A C 1
ATOM 660 O O . PRO A 1 87 ? 4.572 -6.992 -6.838 1.00 94.00 87 PRO A O 1
ATOM 663 N N . PHE A 1 88 ? 5.371 -5.369 -5.524 1.00 95.19 88 PHE A N 1
ATOM 664 C CA . PHE A 1 88 ? 4.727 -4.260 -6.233 1.00 95.19 88 PHE A CA 1
ATOM 665 C C . PHE A 1 88 ? 5.704 -3.105 -6.470 1.00 95.19 88 PHE A C 1
ATOM 667 O O . PHE A 1 88 ? 6.671 -2.927 -5.732 1.00 95.19 88 PHE A O 1
ATOM 674 N N . SER A 1 89 ? 5.467 -2.309 -7.513 1.00 95.62 89 SER A N 1
ATOM 675 C CA . SER A 1 89 ? 6.287 -1.132 -7.807 1.00 95.62 89 SER A CA 1
ATOM 676 C C . SER A 1 89 ? 5.952 0.037 -6.881 1.00 95.62 89 SER A C 1
ATOM 678 O O . SER A 1 89 ? 4.833 0.156 -6.373 1.00 95.62 89 SER A O 1
ATOM 680 N N . ILE A 1 90 ? 6.909 0.952 -6.712 1.00 92.88 90 ILE A N 1
ATOM 681 C CA . ILE A 1 90 ? 6.672 2.212 -5.997 1.00 92.88 90 ILE A CA 1
ATOM 682 C C . ILE A 1 90 ? 5.528 3.027 -6.617 1.00 92.88 90 ILE A C 1
ATOM 684 O O . ILE A 1 90 ? 4.695 3.558 -5.889 1.00 92.88 90 ILE A O 1
ATOM 688 N N . GLY A 1 91 ? 5.432 3.072 -7.950 1.00 92.50 91 GLY A N 1
ATOM 689 C CA . GLY A 1 91 ? 4.369 3.804 -8.646 1.00 92.50 91 GLY A CA 1
ATOM 690 C C . GLY A 1 91 ? 2.976 3.265 -8.317 1.00 92.50 91 GLY A C 1
ATOM 691 O O . GLY A 1 91 ? 2.056 4.041 -8.060 1.00 92.50 91 GLY A O 1
ATOM 692 N N . ARG A 1 92 ? 2.835 1.936 -8.224 1.00 94.94 92 ARG A N 1
ATOM 693 C CA . ARG A 1 92 ? 1.587 1.292 -7.794 1.00 94.94 92 ARG A CA 1
ATOM 694 C C . ARG A 1 92 ? 1.248 1.629 -6.340 1.00 94.94 92 ARG A C 1
ATOM 696 O O . ARG A 1 92 ? 0.105 1.972 -6.057 1.00 94.94 92 ARG A O 1
ATOM 703 N N . LEU A 1 93 ? 2.236 1.583 -5.439 1.00 94.69 93 LEU A N 1
ATOM 704 C CA . LEU A 1 93 ? 2.055 1.975 -4.036 1.00 94.69 93 LEU A CA 1
ATOM 705 C C . LEU A 1 93 ? 1.535 3.413 -3.919 1.00 94.69 93 LEU A C 1
ATOM 707 O O . LEU A 1 93 ? 0.564 3.646 -3.205 1.00 94.69 93 LEU A O 1
ATOM 711 N N . MET A 1 94 ? 2.163 4.356 -4.628 1.00 92.25 94 MET A N 1
ATOM 712 C CA . MET A 1 94 ? 1.759 5.765 -4.616 1.00 92.25 94 MET A CA 1
ATOM 713 C C . MET A 1 94 ? 0.361 5.961 -5.200 1.00 92.25 94 MET A C 1
ATOM 715 O O . MET A 1 94 ? -0.447 6.663 -4.605 1.00 92.25 94 MET A O 1
ATOM 719 N N . SER A 1 95 ? 0.038 5.293 -6.308 1.00 90.31 95 SER A N 1
ATOM 720 C CA . SER A 1 95 ? -1.290 5.396 -6.933 1.00 90.31 95 SER A CA 1
ATOM 721 C C . SER A 1 95 ? -2.400 4.946 -5.980 1.00 90.31 95 SER A C 1
ATOM 723 O O . SER A 1 95 ? -3.396 5.644 -5.801 1.00 90.31 95 SER A O 1
ATOM 725 N N . ILE A 1 96 ? -2.203 3.809 -5.303 1.00 93.06 96 ILE A N 1
ATOM 726 C CA . ILE A 1 96 ? -3.150 3.321 -4.295 1.00 93.06 96 ILE A CA 1
ATOM 727 C C . ILE A 1 96 ? -3.216 4.299 -3.118 1.00 93.06 96 ILE A C 1
ATOM 729 O O . ILE A 1 96 ? -4.314 4.665 -2.708 1.00 93.06 96 ILE A O 1
ATOM 733 N N . PHE A 1 97 ? -2.072 4.769 -2.618 1.00 93.00 97 PHE A N 1
ATOM 734 C CA . PHE A 1 97 ? -1.998 5.717 -1.505 1.00 93.00 97 PHE A CA 1
ATOM 735 C C . PHE A 1 97 ? -2.818 6.987 -1.754 1.00 93.00 97 PHE A C 1
ATOM 737 O O . PHE A 1 97 ? -3.684 7.320 -0.943 1.00 93.00 97 PHE A O 1
ATOM 744 N N . TRP A 1 98 ? -2.614 7.643 -2.896 1.00 88.75 98 TRP A N 1
ATOM 745 C CA . TRP A 1 98 ? -3.351 8.854 -3.258 1.00 88.75 98 TRP A CA 1
ATOM 746 C C . TRP A 1 98 ? -4.846 8.594 -3.481 1.00 88.75 98 TRP A C 1
ATOM 748 O O . TRP A 1 98 ? -5.664 9.460 -3.192 1.00 88.75 98 TRP A O 1
ATOM 758 N N . SER A 1 99 ? -5.235 7.389 -3.912 1.00 88.12 99 SER A N 1
ATOM 759 C CA . SER A 1 99 ? -6.655 7.039 -4.082 1.00 88.12 99 SER A CA 1
ATOM 760 C C . SER A 1 99 ? -7.411 6.847 -2.756 1.00 88.12 99 SER A C 1
ATOM 762 O O . SER A 1 99 ? -8.623 7.080 -2.688 1.00 88.12 99 SER A O 1
ATOM 764 N N . ILE A 1 100 ? -6.717 6.398 -1.699 1.00 88.81 100 ILE A N 1
ATOM 765 C CA . ILE A 1 100 ? -7.344 6.046 -0.416 1.00 88.81 100 ILE A CA 1
ATOM 766 C C . ILE A 1 100 ? -7.232 7.141 0.642 1.00 88.81 100 ILE A C 1
ATOM 768 O O . ILE A 1 100 ? -7.967 7.100 1.635 1.00 88.81 100 ILE A O 1
ATOM 772 N N . ILE A 1 101 ? -6.319 8.096 0.462 1.00 86.56 101 ILE A N 1
ATOM 773 C CA . ILE A 1 101 ? -6.155 9.198 1.400 1.00 86.56 101 ILE A CA 1
ATOM 774 C C . ILE A 1 101 ? -7.369 10.148 1.329 1.00 86.56 101 ILE A C 1
ATOM 776 O O . ILE A 1 101 ? -7.953 10.342 0.255 1.00 86.56 101 ILE A O 1
ATOM 780 N N . PRO A 1 102 ? -7.832 10.707 2.461 1.00 79.75 102 PRO A N 1
ATOM 781 C CA . PRO A 1 102 ? -8.863 11.741 2.441 1.00 79.75 102 PRO A CA 1
ATOM 782 C C . PRO A 1 102 ? -8.425 12.957 1.612 1.00 79.75 102 PRO A C 1
ATOM 784 O O . PRO A 1 102 ? -7.239 13.282 1.586 1.00 79.75 102 PRO A O 1
ATOM 787 N N . ASP A 1 103 ? -9.389 13.595 0.936 1.00 66.94 103 ASP A N 1
ATOM 788 C CA . ASP A 1 103 ? -9.154 14.738 0.040 1.00 66.94 103 ASP A CA 1
ATOM 789 C C . ASP A 1 103 ? -8.517 15.868 0.868 1.00 66.94 103 ASP A C 1
ATOM 791 O O . ASP A 1 103 ? -9.099 16.305 1.861 1.00 66.94 103 ASP A O 1
ATOM 795 N N . GLN A 1 104 ? -7.299 16.292 0.517 1.00 59.81 104 GLN A N 1
ATOM 796 C CA . GLN A 1 104 ? -6.622 17.416 1.183 1.00 59.81 104 GLN A CA 1
ATOM 797 C C . GLN A 1 104 ? -7.214 18.760 0.737 1.00 59.81 104 GLN A C 1
ATOM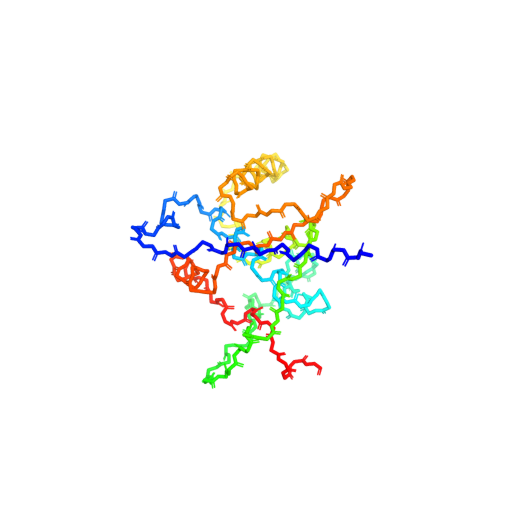 799 O O . GLN A 1 104 ? -6.926 19.769 1.363 1.00 59.81 104 GLN A O 1
ATOM 804 N N . SER A 1 105 ? -8.077 18.767 -0.288 1.00 50.72 105 SER A N 1
ATOM 805 C CA . SER A 1 105 ? -8.667 19.957 -0.915 1.00 50.72 105 SER A CA 1
ATOM 806 C C . SER A 1 105 ? -9.550 20.817 0.001 1.00 50.72 105 SER A C 1
ATOM 808 O O . SER A 1 105 ? -10.033 21.855 -0.431 1.00 50.72 105 SER A O 1
ATOM 810 N N . GLU A 1 106 ? -9.837 20.374 1.227 1.00 47.84 106 GLU A N 1
ATOM 811 C CA . GLU A 1 106 ? -10.497 21.198 2.254 1.00 47.84 106 GLU A CA 1
ATOM 812 C C . GLU A 1 106 ? -9.492 22.029 3.076 1.00 47.84 106 GLU A C 1
ATOM 814 O O . GLU A 1 106 ? -9.897 22.859 3.887 1.00 47.84 106 GLU A O 1
ATOM 819 N N . ARG A 1 107 ? -8.180 21.836 2.882 1.00 50.25 107 ARG A N 1
ATOM 820 C CA . ARG A 1 107 ? -7.150 22.754 3.375 1.00 50.25 107 ARG A CA 1
ATOM 821 C C . ARG A 1 107 ? -7.077 23.936 2.418 1.00 50.25 107 ARG A C 1
ATOM 823 O O . ARG A 1 107 ? -6.352 23.923 1.433 1.00 50.25 107 ARG A O 1
ATOM 830 N N . GLU A 1 108 ? -7.926 24.919 2.678 1.00 43.16 108 GLU A N 1
ATOM 831 C CA . GLU A 1 108 ? -7.941 26.185 1.959 1.00 43.16 108 GLU A CA 1
ATOM 832 C C . GLU A 1 108 ? -6.590 26.902 2.110 1.00 43.16 108 GLU A C 1
ATOM 834 O O . GLU A 1 108 ? -6.222 27.310 3.209 1.00 43.16 108 GLU A O 1
ATOM 839 N N . GLY A 1 109 ? -5.905 27.101 0.982 1.00 49.53 109 GLY A N 1
ATOM 840 C CA . GLY A 1 109 ? -4.998 28.228 0.781 1.00 49.53 109 GLY A CA 1
ATOM 841 C C . GLY A 1 109 ? -3.514 27.963 0.994 1.00 49.53 109 GLY A C 1
ATOM 842 O O . GLY A 1 109 ? -2.977 28.447 1.976 1.00 49.53 109 GLY A O 1
ATOM 843 N N . GLU A 1 110 ? -2.850 27.328 0.026 1.00 50.31 110 GLU A N 1
ATOM 844 C CA . GLU A 1 110 ? -1.428 27.537 -0.298 1.00 50.31 110 GLU A CA 1
ATOM 845 C C . GLU A 1 110 ? -1.099 26.889 -1.664 1.00 50.31 110 GLU A C 1
ATOM 847 O O . GLU A 1 110 ? -1.843 26.043 -2.161 1.00 50.31 110 GLU A O 1
ATOM 852 N N . SER A 1 111 ? -0.052 27.375 -2.339 1.00 54.91 111 SER A N 1
ATOM 853 C CA . SER A 1 111 ? 0.302 27.030 -3.725 1.00 54.91 111 SER A CA 1
ATOM 854 C C . SER A 1 111 ? 0.466 25.519 -3.938 1.00 54.91 111 SER A C 1
ATOM 856 O O . SER A 1 111 ? 1.398 24.901 -3.423 1.00 54.91 111 SER A O 1
ATOM 858 N N . GLU A 1 112 ? -0.401 24.941 -4.773 1.00 60.03 112 GLU A N 1
ATOM 859 C CA . GLU A 1 112 ? -0.520 23.491 -4.990 1.00 60.03 112 GLU A CA 1
ATOM 860 C C . GLU A 1 112 ? 0.801 22.819 -5.422 1.00 60.03 112 GLU A C 1
ATOM 862 O O . GLU A 1 112 ? 1.057 21.663 -5.096 1.00 60.03 112 GLU A O 1
ATOM 867 N N . GLU A 1 113 ? 1.674 23.517 -6.151 1.00 57.72 113 GLU A N 1
ATOM 868 C CA . GLU A 1 113 ? 2.887 22.931 -6.739 1.00 57.72 113 GLU A CA 1
ATOM 869 C C . GLU A 1 113 ? 4.020 22.707 -5.719 1.00 57.72 113 GLU A C 1
ATOM 871 O O . GLU A 1 113 ? 4.637 21.636 -5.703 1.00 57.72 113 GLU A O 1
ATOM 876 N N . GLU A 1 114 ? 4.278 23.676 -4.836 1.00 56.28 114 GLU A N 1
ATOM 877 C CA . GLU A 1 114 ? 5.345 23.585 -3.827 1.00 56.28 114 GLU A CA 1
ATOM 878 C C . GLU A 1 114 ? 4.975 22.607 -2.703 1.00 56.28 114 GLU A C 1
ATOM 880 O O . GLU A 1 114 ? 5.813 21.798 -2.286 1.00 56.28 114 GLU A O 1
ATOM 885 N N . GLU A 1 115 ? 3.704 22.594 -2.282 1.00 61.59 115 GLU A N 1
ATOM 886 C CA . GLU A 1 115 ? 3.192 21.598 -1.337 1.00 61.59 115 GLU A CA 1
ATOM 887 C C . GLU A 1 115 ? 3.301 20.179 -1.903 1.00 61.59 115 GLU A C 1
ATOM 889 O O . GLU A 1 115 ? 3.697 19.254 -1.191 1.00 61.59 115 GLU A O 1
ATOM 894 N N . ASN A 1 116 ? 3.011 19.985 -3.193 1.00 62.78 116 ASN A N 1
ATOM 895 C CA . ASN A 1 116 ? 3.112 18.676 -3.838 1.00 62.78 116 ASN A CA 1
ATOM 896 C C . ASN A 1 116 ? 4.558 18.151 -3.881 1.00 62.78 116 ASN A C 1
ATOM 898 O O . ASN A 1 116 ? 4.790 16.962 -3.621 1.00 62.78 116 ASN A O 1
ATOM 902 N N . LEU A 1 117 ? 5.546 19.015 -4.144 1.00 58.69 117 LEU A N 1
ATOM 903 C CA . LEU A 1 117 ? 6.963 18.635 -4.102 1.00 58.69 117 LEU A CA 1
ATOM 904 C C . LEU A 1 117 ? 7.437 18.326 -2.674 1.00 58.69 117 LEU A C 1
ATOM 906 O O . LEU A 1 117 ? 8.099 17.303 -2.456 1.00 58.69 117 LEU A O 1
ATOM 910 N N . LEU A 1 118 ? 7.077 19.164 -1.696 1.00 60.94 118 LEU A N 1
ATOM 911 C CA . LEU A 1 118 ? 7.432 18.949 -0.291 1.00 60.94 118 LEU A CA 1
ATOM 912 C C . LEU A 1 118 ? 6.798 17.655 0.243 1.00 60.94 118 LEU A C 1
ATOM 914 O O . LEU A 1 118 ? 7.467 16.848 0.898 1.00 60.94 118 LEU A O 1
ATOM 918 N N . ASN A 1 119 ? 5.543 17.391 -0.131 1.00 74.62 119 ASN A N 1
ATOM 919 C CA . ASN A 1 119 ? 4.840 16.151 0.178 1.00 74.62 119 ASN A CA 1
ATOM 920 C C . ASN A 1 119 ? 5.547 14.932 -0.430 1.00 74.62 119 ASN A C 1
ATOM 922 O O . ASN A 1 119 ? 5.693 13.916 0.250 1.00 74.62 119 ASN A O 1
ATOM 926 N N . CYS A 1 120 ? 6.066 15.023 -1.658 1.00 81.62 120 CYS A N 1
ATOM 927 C CA . CYS A 1 120 ? 6.812 13.928 -2.284 1.00 81.62 120 CYS A CA 1
ATOM 928 C C . CYS A 1 120 ? 8.087 13.559 -1.499 1.00 81.62 120 CYS A C 1
ATOM 930 O O . CYS A 1 120 ? 8.311 12.383 -1.189 1.00 81.62 120 CYS A O 1
ATOM 932 N N . PHE A 1 121 ? 8.897 14.549 -1.107 1.00 85.38 121 PHE A N 1
ATOM 933 C CA . PHE A 1 121 ? 10.120 14.310 -0.329 1.00 85.38 121 PHE A CA 1
ATOM 934 C C . PHE A 1 121 ? 9.825 13.713 1.057 1.00 85.38 121 PHE A C 1
ATOM 936 O O . PHE A 1 121 ? 10.476 12.751 1.491 1.00 85.38 121 PHE A O 1
ATOM 943 N N . VAL A 1 122 ? 8.813 14.248 1.747 1.00 87.44 122 VAL A N 1
ATOM 944 C CA . VAL A 1 122 ? 8.373 13.741 3.054 1.00 87.44 122 VAL A CA 1
ATOM 945 C C . VAL A 1 122 ? 7.884 12.297 2.933 1.00 87.44 122 VAL A C 1
ATOM 947 O O . VAL A 1 122 ? 8.289 11.445 3.728 1.00 87.44 122 VAL A O 1
ATOM 950 N N . LEU A 1 123 ? 7.076 11.980 1.917 1.00 90.69 123 LEU A N 1
ATOM 951 C CA . LEU A 1 123 ? 6.597 10.619 1.669 1.00 90.69 123 LEU A CA 1
ATOM 952 C C . LEU A 1 123 ? 7.751 9.657 1.374 1.00 90.69 123 LEU A C 1
ATOM 954 O O . LEU A 1 123 ? 7.787 8.560 1.934 1.00 90.69 123 LEU A O 1
ATOM 958 N N . TRP A 1 124 ? 8.737 10.066 0.575 1.00 91.00 124 TRP A N 1
ATOM 959 C CA . TRP A 1 124 ? 9.919 9.244 0.312 1.00 91.00 124 TRP A CA 1
ATOM 960 C C . TRP A 1 124 ? 10.705 8.929 1.591 1.00 91.00 124 TRP A C 1
ATOM 962 O O . TRP A 1 124 ? 11.065 7.775 1.848 1.00 91.00 124 TRP A O 1
ATOM 972 N N . THR A 1 125 ? 10.906 9.936 2.441 1.00 91.81 125 THR A N 1
ATOM 973 C CA . THR A 1 125 ? 11.568 9.779 3.745 1.00 91.81 125 THR A CA 1
ATOM 974 C C . THR A 1 125 ? 10.801 8.812 4.651 1.00 91.81 125 THR A C 1
ATOM 976 O O . THR A 1 125 ? 11.400 7.960 5.320 1.00 91.81 125 THR A O 1
ATOM 979 N N . GLN A 1 126 ? 9.468 8.872 4.640 1.00 92.75 126 GLN A N 1
ATOM 980 C CA . GLN A 1 126 ? 8.636 7.926 5.381 1.00 92.75 126 GLN A CA 1
ATOM 981 C C . GLN A 1 126 ? 8.761 6.500 4.847 1.00 92.75 126 GLN A C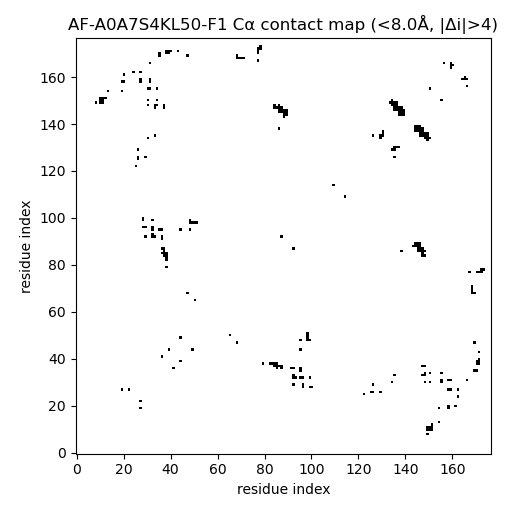 1
ATOM 983 O O . GLN A 1 126 ? 8.915 5.578 5.641 1.00 92.75 126 GLN A O 1
ATOM 988 N N . ILE A 1 127 ? 8.779 6.298 3.528 1.00 93.06 127 ILE A N 1
ATOM 989 C CA . ILE A 1 127 ? 8.969 4.968 2.927 1.00 93.06 127 ILE A CA 1
ATOM 990 C C . ILE A 1 127 ? 10.315 4.372 3.348 1.00 93.06 127 ILE A C 1
ATOM 992 O O . ILE A 1 127 ? 10.376 3.207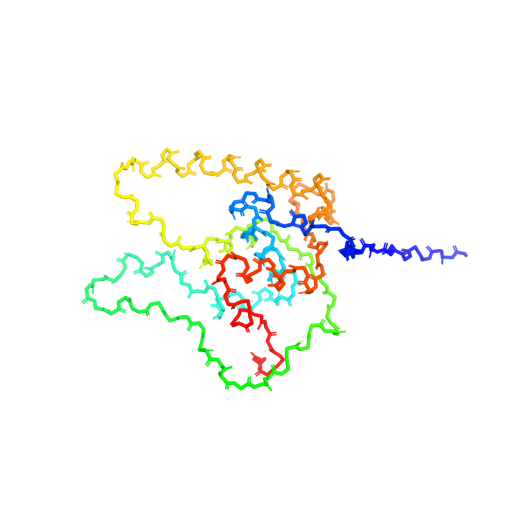 3.739 1.00 93.06 127 ILE A O 1
ATOM 996 N N . LYS A 1 128 ? 11.384 5.176 3.360 1.00 92.81 128 LYS A N 1
ATOM 997 C CA . LYS A 1 128 ? 12.698 4.735 3.855 1.00 92.81 128 LYS A CA 1
ATOM 998 C C . LYS A 1 128 ? 12.705 4.419 5.341 1.00 92.81 128 LYS A C 1
ATOM 1000 O O . LYS A 1 128 ? 13.356 3.466 5.765 1.00 92.81 128 LYS A O 1
ATOM 1005 N N . THR A 1 129 ? 11.940 5.159 6.128 1.00 93.50 129 THR A N 1
ATOM 1006 C CA . THR A 1 129 ? 11.748 4.847 7.546 1.00 93.50 129 THR A CA 1
ATOM 1007 C C . THR A 1 129 ? 10.992 3.527 7.724 1.00 93.50 129 THR A C 1
ATOM 1009 O O . THR A 1 129 ? 11.411 2.689 8.515 1.00 93.50 129 THR A O 1
ATOM 1012 N N . LEU A 1 130 ? 9.940 3.280 6.939 1.00 92.88 130 LEU A N 1
ATOM 1013 C CA . LEU A 1 130 ? 9.186 2.020 6.953 1.00 92.88 130 LEU A CA 1
ATOM 1014 C C . LEU A 1 130 ? 10.031 0.814 6.513 1.00 92.88 130 LEU A C 1
ATOM 1016 O O . LEU A 1 130 ? 9.856 -0.278 7.053 1.00 92.88 130 LEU A O 1
ATOM 1020 N N . GLU A 1 131 ? 10.964 1.010 5.578 1.00 92.38 131 GLU A N 1
ATOM 1021 C CA . GLU A 1 131 ? 11.958 0.004 5.182 1.00 92.38 131 GLU A CA 1
ATOM 1022 C C . GLU A 1 131 ? 12.890 -0.340 6.357 1.00 92.38 131 GLU A C 1
ATOM 1024 O O . GLU A 1 131 ? 13.072 -1.508 6.704 1.00 92.38 131 GLU A O 1
ATOM 1029 N N . ARG A 1 132 ? 13.410 0.679 7.055 1.00 91.75 132 ARG A N 1
ATOM 1030 C CA . ARG A 1 132 ? 14.241 0.489 8.258 1.00 91.75 132 ARG A CA 1
ATOM 1031 C C . ARG A 1 132 ? 13.489 -0.208 9.393 1.00 91.75 132 ARG A C 1
ATOM 1033 O O . ARG A 1 132 ? 14.080 -1.020 10.093 1.00 91.75 132 ARG A O 1
ATOM 1040 N N . LEU A 1 133 ? 12.197 0.080 9.547 1.00 91.06 133 LEU A N 1
ATOM 1041 C CA . LEU A 1 133 ? 11.317 -0.537 10.546 1.00 91.06 133 LEU A CA 1
ATOM 1042 C C . LEU A 1 133 ? 10.783 -1.921 10.131 1.00 91.06 133 LEU A C 1
ATOM 1044 O O . LEU A 1 133 ? 9.995 -2.506 10.866 1.00 91.06 133 LEU A O 1
ATOM 1048 N N . GLN A 1 134 ? 11.202 -2.449 8.974 1.00 91.25 134 GLN A N 1
ATOM 1049 C CA . GLN A 1 134 ? 10.812 -3.768 8.455 1.00 91.25 134 GLN A CA 1
ATOM 1050 C C . GLN A 1 134 ? 9.310 -3.933 8.162 1.00 91.25 134 GLN A C 1
ATOM 1052 O O . GLN A 1 134 ? 8.825 -5.058 8.066 1.00 91.25 134 GLN A O 1
ATOM 1057 N N . PHE A 1 135 ? 8.578 -2.833 7.948 1.00 91.81 135 PHE A N 1
ATOM 1058 C CA . PHE A 1 135 ? 7.208 -2.874 7.413 1.00 91.81 135 PHE A CA 1
ATOM 1059 C C . PHE A 1 135 ? 7.193 -3.088 5.893 1.00 91.81 135 PHE A C 1
ATOM 1061 O O . PHE A 1 135 ? 6.257 -3.677 5.343 1.00 91.81 135 PHE A O 1
ATOM 1068 N N . LEU A 1 136 ? 8.239 -2.611 5.215 1.00 92.75 136 LEU A N 1
ATOM 1069 C CA . LEU A 1 136 ? 8.476 -2.780 3.785 1.00 92.75 136 LEU A CA 1
ATOM 1070 C C . LEU A 1 136 ? 9.858 -3.392 3.563 1.00 92.75 136 LEU A C 1
ATOM 1072 O O . LEU A 1 136 ? 10.804 -3.065 4.273 1.00 92.75 136 LEU A O 1
ATOM 1076 N N . HIS A 1 137 ? 9.993 -4.239 2.546 1.00 91.50 137 HIS A N 1
ATOM 1077 C CA . HIS A 1 137 ? 11.292 -4.757 2.122 1.00 91.50 137 HIS A CA 1
ATOM 1078 C C . HIS A 1 137 ? 11.453 -4.651 0.611 1.00 91.50 137 HIS A C 1
ATOM 1080 O O . HIS A 1 137 ? 10.496 -4.862 -0.137 1.00 91.50 137 HIS A O 1
ATOM 1086 N N . ARG A 1 138 ? 12.668 -4.355 0.150 1.00 91.19 138 ARG A N 1
ATOM 1087 C CA . ARG A 1 138 ? 12.983 -4.324 -1.277 1.00 91.19 138 ARG A CA 1
ATOM 1088 C C . ARG A 1 138 ? 13.115 -5.752 -1.811 1.00 91.19 138 ARG A C 1
ATOM 1090 O O . ARG A 1 138 ? 13.922 -6.534 -1.331 1.00 91.19 138 ARG A O 1
ATOM 1097 N N . ALA A 1 139 ? 12.314 -6.101 -2.809 1.00 90.50 139 ALA A N 1
ATOM 1098 C CA . ALA A 1 139 ? 12.250 -7.447 -3.372 1.00 90.50 139 ALA A CA 1
ATOM 1099 C C . ALA A 1 139 ? 13.334 -7.732 -4.424 1.00 90.50 139 ALA A C 1
ATOM 1101 O O . ALA A 1 139 ? 13.575 -8.894 -4.738 1.00 90.50 139 ALA A O 1
ATOM 1102 N N . ASN A 1 140 ? 13.957 -6.693 -4.986 1.00 89.44 140 ASN A N 1
ATOM 1103 C CA . ASN A 1 140 ? 14.993 -6.788 -6.014 1.00 89.44 140 ASN A CA 1
ATOM 1104 C C . ASN A 1 140 ? 16.126 -5.777 -5.769 1.00 89.44 140 ASN A C 1
ATOM 1106 O O . ASN A 1 140 ? 16.005 -4.867 -4.950 1.00 89.44 140 ASN A O 1
ATOM 1110 N N . ARG A 1 141 ? 17.238 -5.920 -6.495 1.00 86.25 141 ARG A N 1
ATOM 1111 C CA . ARG A 1 141 ? 18.372 -4.976 -6.447 1.00 86.25 141 ARG A CA 1
ATOM 1112 C C . ARG A 1 141 ? 18.447 -4.056 -7.673 1.00 86.25 141 ARG A C 1
ATOM 1114 O O . ARG A 1 141 ? 19.376 -3.263 -7.766 1.00 86.25 141 ARG A O 1
ATOM 1121 N N . ASP A 1 142 ? 17.465 -4.128 -8.569 1.00 85.94 142 ASP A N 1
ATOM 1122 C CA . ASP A 1 142 ? 17.459 -3.404 -9.847 1.00 85.94 142 ASP A CA 1
ATOM 1123 C C . ASP A 1 142 ? 17.185 -1.908 -9.682 1.00 85.94 142 ASP A C 1
ATOM 1125 O O . ASP A 1 142 ? 16.611 -1.482 -8.678 1.00 85.94 142 ASP A O 1
ATOM 1129 N N . SER A 1 143 ? 17.506 -1.113 -10.709 1.00 85.19 143 SER A N 1
ATOM 1130 C CA . SER A 1 143 ? 17.268 0.340 -10.750 1.00 85.19 143 SER A CA 1
ATOM 1131 C C . SER A 1 143 ? 15.818 0.732 -10.445 1.00 85.19 143 SER A C 1
ATOM 1133 O O . SER A 1 143 ? 15.583 1.775 -9.840 1.00 85.19 143 SER A O 1
ATOM 1135 N N . PHE A 1 144 ? 14.852 -0.125 -10.794 1.00 85.50 144 PHE A N 1
ATOM 1136 C CA . PHE A 1 144 ? 13.437 0.043 -10.466 1.00 85.50 144 PHE A CA 1
ATOM 1137 C C . PHE A 1 144 ? 13.051 -0.885 -9.302 1.00 85.50 144 PHE A C 1
ATOM 1139 O O . PHE A 1 144 ? 12.814 -2.079 -9.517 1.00 85.50 144 PHE A O 1
ATOM 1146 N N . PRO A 1 145 ? 13.012 -0.375 -8.055 1.00 88.00 145 PRO A N 1
ATOM 1147 C CA . PRO A 1 145 ? 12.747 -1.199 -6.888 1.00 88.00 145 PRO A CA 1
ATOM 1148 C C . PRO A 1 145 ? 11.311 -1.728 -6.877 1.00 88.00 145 PRO A C 1
ATOM 1150 O O . PRO A 1 145 ? 10.341 -0.968 -6.959 1.00 88.00 145 PRO A O 1
ATOM 1153 N N . LEU A 1 146 ? 11.192 -3.035 -6.682 1.00 93.75 146 LEU A N 1
ATOM 1154 C CA . LEU A 1 146 ? 9.966 -3.683 -6.248 1.00 93.75 146 LEU A CA 1
ATOM 1155 C C . LEU A 1 146 ? 9.976 -3.801 -4.723 1.00 93.75 146 LEU A C 1
ATOM 1157 O O . LEU A 1 146 ? 11.018 -4.050 -4.119 1.00 93.75 146 LEU A O 1
ATOM 1161 N N . TYR A 1 147 ? 8.814 -3.655 -4.102 1.00 94.81 147 TYR A N 1
ATOM 1162 C CA . TYR A 1 147 ? 8.625 -3.720 -2.657 1.00 94.81 147 TYR A CA 1
ATOM 1163 C C . TYR A 1 147 ? 7.713 -4.883 -2.274 1.00 94.81 147 TYR A C 1
ATOM 1165 O O . TYR A 1 147 ? 6.838 -5.280 -3.039 1.00 94.81 147 TYR A O 1
ATOM 1173 N N . ARG A 1 148 ? 7.913 -5.419 -1.071 1.00 94.00 148 ARG A N 1
ATOM 1174 C CA . ARG A 1 148 ? 7.027 -6.372 -0.392 1.00 94.00 148 ARG A CA 1
ATOM 1175 C C . ARG A 1 148 ? 6.530 -5.756 0.909 1.00 94.00 148 ARG A C 1
ATOM 1177 O O . ARG A 1 148 ? 7.283 -5.065 1.593 1.00 94.00 148 ARG A O 1
ATOM 1184 N N . CYS A 1 149 ? 5.277 -6.037 1.246 1.00 94.25 149 CYS A N 1
ATOM 1185 C CA . CYS A 1 149 ? 4.697 -5.692 2.538 1.00 94.25 149 CYS A CA 1
ATOM 1186 C C . CYS A 1 149 ? 4.974 -6.829 3.530 1.00 94.25 149 CYS A C 1
ATOM 1188 O O . CYS A 1 149 ? 4.654 -7.979 3.234 1.00 94.25 149 CYS A O 1
ATOM 1190 N N . ASN A 1 150 ? 5.573 -6.512 4.678 1.00 91.75 150 ASN A N 1
ATOM 1191 C CA . ASN A 1 150 ? 5.912 -7.475 5.730 1.00 91.75 150 ASN A CA 1
ATOM 1192 C C . ASN A 1 150 ? 5.013 -7.269 6.959 1.00 91.75 150 ASN A C 1
ATOM 1194 O O . ASN A 1 150 ? 5.476 -7.033 8.073 1.00 91.75 150 ASN A O 1
ATOM 1198 N N . VAL A 1 151 ? 3.703 -7.246 6.718 1.00 90.25 151 VAL A N 1
ATOM 1199 C CA . VAL A 1 151 ? 2.697 -6.915 7.728 1.00 90.25 151 VAL A CA 1
ATOM 1200 C C . VAL A 1 151 ? 1.584 -7.946 7.712 1.00 90.25 151 VAL A C 1
ATOM 1202 O O . VAL A 1 151 ? 1.022 -8.253 6.658 1.00 90.25 151 VAL A O 1
ATOM 1205 N N . ASP A 1 152 ? 1.240 -8.433 8.900 1.00 88.31 152 ASP A N 1
ATOM 1206 C CA . ASP A 1 152 ? 0.175 -9.407 9.074 1.00 88.31 152 ASP A CA 1
ATOM 1207 C C . ASP A 1 152 ? -1.216 -8.788 8.964 1.00 88.31 152 ASP A C 1
ATOM 1209 O O . ASP A 1 152 ? -1.451 -7.599 9.209 1.00 88.31 152 ASP A O 1
ATOM 1213 N N . ASN A 1 153 ? -2.178 -9.644 8.624 1.00 87.69 153 ASN A N 1
ATOM 1214 C CA . ASN A 1 153 ? -3.564 -9.247 8.422 1.00 87.69 153 ASN A CA 1
ATOM 1215 C C . ASN A 1 153 ? -4.202 -8.633 9.686 1.00 87.69 153 ASN A C 1
ATOM 1217 O O . ASN A 1 153 ? -5.028 -7.727 9.583 1.00 87.69 153 ASN A O 1
ATOM 1221 N N . GLU A 1 154 ? -3.835 -9.102 10.880 1.00 89.06 154 GLU A N 1
ATOM 1222 C CA . GLU A 1 154 ? -4.334 -8.536 12.139 1.00 89.06 154 GLU A CA 1
ATOM 1223 C C . GLU A 1 154 ? -3.779 -7.127 12.387 1.00 89.06 154 GLU A C 1
ATOM 1225 O O . GLU A 1 154 ? -4.536 -6.205 12.698 1.00 89.06 154 GLU A O 1
ATOM 1230 N N . PHE A 1 155 ? -2.478 -6.927 12.161 1.00 90.62 155 PHE A N 1
ATOM 1231 C CA . PHE A 1 155 ? -1.842 -5.624 12.330 1.00 90.62 155 PHE A CA 1
ATOM 1232 C C . PHE A 1 155 ? -2.471 -4.575 11.412 1.00 90.62 155 PHE A C 1
ATOM 1234 O O . PHE A 1 155 ? -2.848 -3.498 11.876 1.00 90.62 155 PHE A O 1
ATOM 1241 N N . VAL A 1 156 ? -2.633 -4.882 10.119 1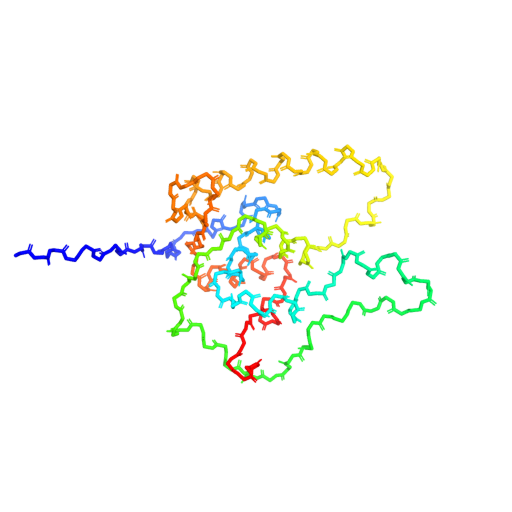.00 92.06 156 VAL A N 1
ATOM 1242 C CA . VAL A 1 156 ? -3.230 -3.926 9.175 1.00 92.06 156 VAL A CA 1
ATOM 1243 C C . VAL A 1 156 ? -4.710 -3.678 9.478 1.00 92.06 156 VAL A C 1
ATOM 1245 O O . VAL A 1 156 ? -5.185 -2.560 9.292 1.00 92.06 156 VAL A O 1
ATOM 1248 N N . ARG A 1 157 ? -5.443 -4.675 9.999 1.00 91.56 157 ARG A N 1
ATOM 1249 C CA . ARG A 1 157 ? -6.829 -4.492 10.453 1.00 91.56 157 ARG A CA 1
ATOM 1250 C C . ARG A 1 157 ? -6.893 -3.487 11.596 1.00 91.56 157 ARG A C 1
ATOM 1252 O O . ARG A 1 157 ? -7.614 -2.496 11.479 1.00 91.56 157 ARG A O 1
ATOM 1259 N N . ASN A 1 158 ? -6.093 -3.686 12.637 1.00 91.94 158 ASN A N 1
ATOM 1260 C CA . ASN A 1 158 ? -6.027 -2.776 13.779 1.00 91.94 158 ASN A CA 1
ATOM 1261 C C . ASN A 1 158 ? -5.577 -1.368 13.356 1.00 91.94 158 ASN A C 1
ATOM 1263 O O . ASN A 1 158 ? -6.135 -0.362 13.801 1.00 91.94 158 ASN A O 1
ATOM 1267 N N . LEU A 1 159 ? -4.618 -1.289 12.432 1.00 92.75 159 LEU A N 1
ATOM 1268 C CA . LEU A 1 159 ? -4.155 -0.033 11.859 1.00 92.75 159 LEU A CA 1
ATOM 1269 C C . LEU A 1 159 ? -5.252 0.683 11.059 1.00 92.75 159 LEU A C 1
ATOM 1271 O O . LEU A 1 159 ? -5.441 1.885 11.224 1.00 92.75 159 LEU A O 1
ATOM 1275 N N . SER A 1 160 ? -6.004 -0.048 10.235 1.00 91.38 160 SER A N 1
ATOM 1276 C CA . SER A 1 160 ? -7.110 0.502 9.447 1.00 91.38 160 SER A CA 1
ATOM 1277 C C . SER A 1 160 ? -8.239 1.034 10.330 1.00 91.38 160 SER A C 1
ATOM 1279 O O . SER A 1 160 ? -8.747 2.124 10.080 1.00 91.38 160 SER A O 1
ATOM 1281 N N . GLN A 1 161 ? -8.563 0.333 11.422 1.00 91.25 161 GLN A N 1
ATOM 1282 C CA . GLN A 1 161 ? -9.531 0.795 12.418 1.00 91.25 161 GLN A CA 1
ATOM 1283 C C . GLN A 1 161 ? -9.052 2.069 13.117 1.00 91.25 161 GLN A C 1
ATOM 1285 O O . GLN A 1 161 ? -9.843 2.988 13.315 1.00 91.25 161 GLN A O 1
ATOM 1290 N N . ASN A 1 162 ? -7.756 2.165 13.430 1.00 92.00 162 ASN A N 1
ATOM 1291 C CA . ASN A 1 162 ? -7.180 3.348 14.065 1.00 92.00 162 ASN A CA 1
ATOM 1292 C C . ASN A 1 162 ? -7.314 4.622 13.216 1.00 92.00 162 ASN A C 1
ATOM 1294 O O . ASN A 1 162 ? -7.461 5.701 13.781 1.00 92.00 162 ASN A O 1
ATOM 1298 N N . VAL A 1 163 ? -7.274 4.505 11.887 1.00 90.12 163 VAL A N 1
ATOM 1299 C CA . VAL A 1 163 ? -7.444 5.642 10.963 1.00 90.12 163 VAL A CA 1
ATOM 1300 C C . VAL A 1 163 ? -8.849 5.733 10.354 1.00 90.12 163 VAL A C 1
ATOM 1302 O O . VAL A 1 163 ? -9.078 6.561 9.477 1.00 90.12 163 VAL A O 1
ATOM 1305 N N . GLY A 1 164 ? -9.792 4.885 10.781 1.00 89.81 164 GLY A N 1
ATOM 1306 C CA . GLY A 1 164 ? -11.161 4.863 10.253 1.00 89.81 164 GLY A CA 1
ATOM 1307 C C . GLY A 1 164 ? -11.273 4.431 8.783 1.00 89.81 164 GLY A C 1
ATOM 1308 O O . GLY A 1 164 ? -12.232 4.797 8.101 1.00 89.81 164 GLY A O 1
ATOM 1309 N N . PHE A 1 165 ? -10.305 3.669 8.268 1.00 90.38 165 PHE A N 1
ATOM 1310 C CA . PHE A 1 165 ? -10.286 3.204 6.882 1.00 90.38 165 PHE A CA 1
ATOM 1311 C C . PHE A 1 165 ? -10.995 1.842 6.727 1.00 90.38 165 PHE A C 1
ATOM 1313 O O . PHE A 1 165 ? -10.600 0.871 7.378 1.00 90.38 165 PHE A O 1
ATOM 1320 N N . PRO A 1 166 ? -12.008 1.706 5.847 1.00 90.69 166 PRO A N 1
ATOM 1321 C CA . PRO A 1 166 ? -12.760 0.460 5.678 1.00 90.69 166 PRO A CA 1
ATOM 1322 C C . PRO A 1 166 ? -12.020 -0.553 4.783 1.00 90.69 166 PRO A C 1
ATOM 1324 O O . PRO A 1 166 ? -12.425 -0.814 3.650 1.00 90.69 166 PRO A O 1
ATOM 1327 N N . LEU A 1 167 ? -10.950 -1.159 5.313 1.00 90.81 167 LEU A N 1
ATOM 1328 C CA . LEU A 1 167 ? -10.036 -2.069 4.599 1.00 90.81 167 LEU A CA 1
ATOM 1329 C C . LEU A 1 167 ? -10.744 -3.160 3.772 1.00 90.81 167 LEU A C 1
ATOM 1331 O O . LEU A 1 167 ? -10.364 -3.427 2.635 1.00 90.81 167 LEU A O 1
ATOM 1335 N N . MET A 1 168 ? -11.804 -3.760 4.317 1.00 88.88 168 MET A N 1
ATOM 1336 C CA . MET A 1 168 ? -12.513 -4.899 3.709 1.00 88.88 168 MET A CA 1
ATOM 1337 C C . MET A 1 168 ? -13.251 -4.571 2.407 1.00 88.88 168 MET A C 1
ATOM 1339 O O . MET A 1 168 ? -13.617 -5.479 1.656 1.00 88.88 168 MET A O 1
ATOM 1343 N N . ASN A 1 169 ? -13.478 -3.287 2.133 1.00 88.75 169 ASN A N 1
ATOM 1344 C CA . ASN A 1 169 ? -14.109 -2.849 0.892 1.00 88.75 169 ASN A CA 1
ATOM 1345 C C . ASN A 1 169 ? -13.103 -2.742 -0.262 1.00 88.75 169 ASN A C 1
ATOM 1347 O O . ASN A 1 169 ? -13.518 -2.638 -1.412 1.00 88.75 169 ASN A O 1
ATOM 1351 N N . TYR A 1 170 ? -11.804 -2.766 0.045 1.00 90.44 170 TYR A N 1
ATOM 1352 C CA . TYR A 1 170 ? -10.724 -2.585 -0.923 1.00 90.44 170 TYR A CA 1
ATOM 1353 C C . TYR A 1 170 ? -9.918 -3.859 -1.178 1.00 90.44 170 TYR A C 1
ATOM 1355 O O . TYR A 1 170 ? -9.111 -3.875 -2.100 1.00 90.44 170 TYR A O 1
ATOM 1363 N N . LEU A 1 171 ? -10.104 -4.920 -0.388 1.00 89.88 171 LEU A N 1
ATOM 1364 C CA . LEU A 1 171 ? -9.452 -6.207 -0.633 1.00 89.88 171 LEU A CA 1
ATOM 1365 C C . LEU A 1 171 ? -10.147 -6.969 -1.766 1.00 89.88 171 LEU A C 1
ATOM 1367 O O . LEU A 1 171 ? -11.373 -7.103 -1.770 1.00 89.88 171 LEU A O 1
ATOM 1371 N N . TYR A 1 172 ? -9.339 -7.485 -2.693 1.00 84.88 172 TYR A N 1
ATOM 1372 C CA . TYR A 1 172 ? -9.783 -8.315 -3.810 1.00 84.88 172 TYR A CA 1
ATOM 1373 C C . TYR A 1 172 ? -10.497 -9.577 -3.316 1.00 84.88 172 TYR A C 1
ATOM 1375 O O . TYR A 1 172 ? -10.049 -10.214 -2.359 1.00 84.88 172 TYR A O 1
ATOM 1383 N N . ARG A 1 173 ? -11.581 -9.960 -3.994 1.00 81.31 173 ARG A N 1
ATOM 1384 C CA . ARG A 1 173 ? -12.342 -11.184 -3.709 1.00 81.31 173 ARG A CA 1
ATOM 1385 C C . ARG A 1 173 ? -12.282 -12.104 -4.919 1.00 81.31 173 ARG A C 1
ATOM 1387 O O . ARG A 1 173 ? -12.255 -11.637 -6.050 1.00 81.31 173 ARG A O 1
ATOM 1394 N N . GLU A 1 174 ? -12.246 -13.411 -4.692 1.00 67.44 174 GLU A N 1
ATOM 1395 C CA . GLU A 1 174 ? -12.179 -14.394 -5.785 1.00 67.44 174 GLU A CA 1
ATOM 1396 C C . GLU A 1 174 ? -13.432 -14.348 -6.675 1.00 67.44 1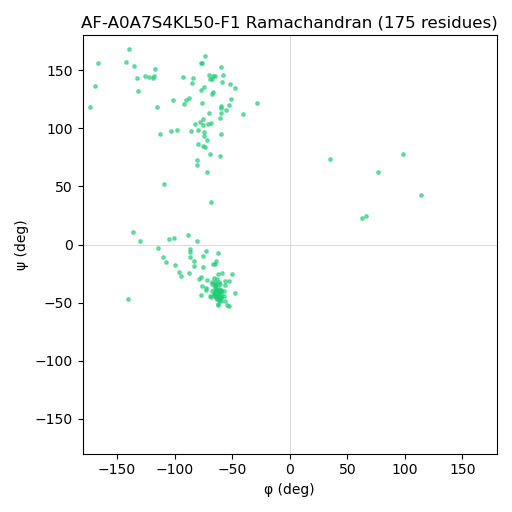74 GLU A C 1
ATOM 1398 O O . GLU A 1 174 ? -13.315 -14.504 -7.885 1.00 67.44 174 GLU A O 1
ATOM 1403 N N . ASP A 1 175 ? -14.587 -13.981 -6.107 1.00 61.22 175 ASP A N 1
ATOM 1404 C CA . ASP A 1 175 ? -15.845 -13.757 -6.837 1.00 61.22 175 ASP A CA 1
ATOM 1405 C C . ASP A 1 175 ? -15.792 -12.579 -7.833 1.00 61.22 175 ASP A C 1
ATOM 1407 O O . ASP A 1 175 ? -16.703 -12.406 -8.638 1.00 61.22 175 ASP A O 1
ATOM 1411 N N . ASP A 1 176 ? -14.769 -11.718 -7.751 1.00 57.41 176 ASP A N 1
ATOM 1412 C CA . ASP A 1 176 ? -14.618 -10.529 -8.597 1.00 57.41 176 ASP A CA 1
ATOM 1413 C C . ASP A 1 176 ? -13.858 -10.808 -9.916 1.00 57.41 176 ASP A C 1
ATOM 1415 O O . ASP A 1 176 ? -13.503 -9.845 -10.609 1.00 57.41 176 ASP A O 1
ATOM 1419 N N . GLN A 1 177 ? -13.579 -12.083 -10.227 1.00 54.28 177 GLN A N 1
ATOM 1420 C CA . GLN A 1 177 ? -12.796 -12.539 -11.385 1.00 54.28 177 GLN A CA 1
ATOM 1421 C C . GLN A 1 177 ? -13.562 -12.554 -12.711 1.00 54.28 177 GLN A C 1
ATOM 1423 O O . GLN A 1 177 ? -14.769 -12.873 -12.717 1.00 54.28 177 GLN A O 1
#

Foldseek 3Di:
DDDDDDDDQDFDDDDDDQPLVPDDPLLLLLLLLLQLQQQDDPVCCCVQQPDPDVCVVPDDDDDPPPPHQPPPPDPDDQCSVPDGGHWAFPVSSVSSSVSQDPDPVVPPDDDPPVVVVVVVVVSVVSVVVCCVVVQKDFPDPDPGTTITGRHDPVSSVVSCVSNVHPSVSSGDHPVVD